Protein AF-0000000075269429 (afdb_homodimer)

Radius of gyration: 16.99 Å; Cα contacts (8 Å, |Δi|>4): 262; chains: 2; bounding box: 38×45×41 Å

pLDDT: mean 89.42, std 12.64, range [42.47, 98.62]

Secondary structure (DSSP, 8-state):
---SS--HHHHHHHHHHHHHHHHHTS-SS--HHHHHHHHHHHHHHHHH-SSSHHHHHHHHHHS----S-HHHHHHHHHHHHHHHHHHTTPPPP-GGGHHIIIII--SS----/---SS--HHHHHHHHHHHHHHHHHTS-SS--HHHHHHHHHHHHHHHHH-SSSHHHHHHHHHHS----S-HHHHHHHHHHHHHHHHHHTTPPPP-GGGHHIIIII--SS----

Solvent-accessible surface area (backbone atoms only — not comparable to full-atom values): 12072 Å² total; per-residue (Å²): 129,79,59,46,24,66,43,72,68,56,44,50,53,18,47,49,52,40,52,48,41,31,26,55,67,37,50,69,76,48,51,72,68,54,34,51,37,51,52,44,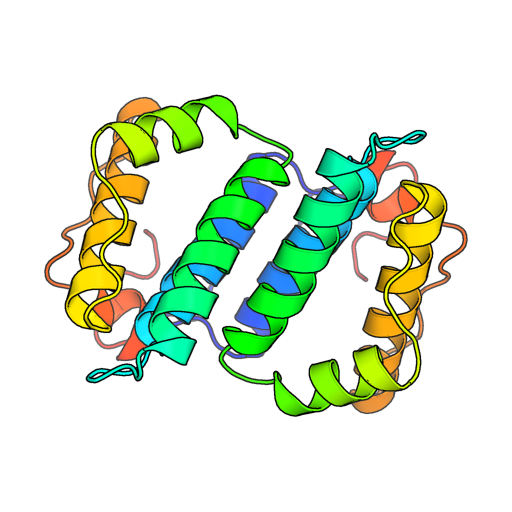21,53,55,22,42,41,74,50,40,83,72,63,28,66,59,52,51,53,48,39,68,78,50,63,84,42,62,75,19,16,67,49,27,36,39,46,51,42,52,55,53,30,55,53,24,51,75,71,72,41,78,70,70,71,53,89,46,48,53,29,39,39,62,69,30,72,48,86,65,52,87,115,128,79,59,44,26,66,45,72,67,56,43,47,52,17,48,49,51,42,50,47,39,31,26,53,66,36,50,70,74,49,50,72,68,54,34,50,35,51,51,44,22,54,54,23,44,40,73,50,42,85,81,56,27,68,62,50,50,53,49,40,70,78,50,65,85,40,62,74,19,18,66,50,26,36,38,46,50,41,52,55,52,30,55,54,25,52,75,71,72,41,79,72,71,69,52,88,48,49,53,29,37,40,59,70,32,72,47,85,64,54,88,114

Organism: NCBI:txid747725

Structure (mmCIF, N/CA/C/O backbone):
data_AF-0000000075269429-model_v1
#
loop_
_entity.id
_entity.type
_entity.pdbx_description
1 polymer 'Sulfhydryl oxidase'
#
loop_
_atom_site.group_PDB
_atom_site.id
_atom_site.type_symbol
_atom_site.label_atom_id
_atom_site.label_alt_id
_atom_site.label_comp_id
_atom_site.label_asym_id
_atom_site.label_entity_id
_atom_site.label_seq_id
_atom_site.pdbx_PDB_ins_code
_atom_site.Cartn_x
_atom_site.Cartn_y
_atom_site.Cartn_z
_atom_site.occupancy
_atom_site.B_iso_or_equiv
_atom_site.auth_seq_id
_atom_site.auth_comp_id
_atom_site.auth_asym_id
_atom_site.auth_atom_id
_atom_site.pdbx_PDB_model_num
ATOM 1 N N . MET A 1 1 ? 7.273 -12.367 15.695 1 42.47 1 MET A N 1
ATOM 2 C CA . MET A 1 1 ? 7.082 -13.18 14.5 1 42.47 1 MET A CA 1
ATOM 3 C C . MET A 1 1 ? 5.953 -12.625 13.641 1 42.47 1 MET A C 1
ATOM 5 O O . MET A 1 1 ? 4.898 -12.25 14.148 1 42.47 1 MET A O 1
ATOM 9 N N . GLU A 1 2 ? 6.301 -12.117 12.477 1 55.88 2 GLU A N 1
ATOM 10 C CA . GLU A 1 2 ? 5.254 -11.594 11.609 1 55.88 2 GLU A CA 1
ATOM 11 C C . GLU A 1 2 ? 4.242 -12.68 11.25 1 55.88 2 GLU A C 1
ATOM 13 O O . GLU A 1 2 ? 4.617 -13.828 11 1 55.88 2 GLU A O 1
ATOM 18 N N . ASN A 1 3 ? 2.998 -12.477 11.633 1 64.31 3 ASN A N 1
ATOM 19 C CA . ASN A 1 3 ? 1.927 -13.414 11.32 1 64.31 3 ASN A CA 1
ATOM 20 C C . ASN A 1 3 ? 1.921 -13.789 9.844 1 64.31 3 ASN A C 1
ATOM 22 O O . ASN A 1 3 ? 2.221 -12.953 8.984 1 64.31 3 ASN A O 1
ATOM 26 N N . CYS A 1 4 ? 1.971 -15.039 9.547 1 75.19 4 CYS A N 1
ATOM 27 C CA . CYS A 1 4 ? 1.819 -15.578 8.203 1 75.19 4 CYS A CA 1
ATOM 28 C C . CYS A 1 4 ? 0.625 -16.516 8.125 1 75.19 4 CYS A C 1
ATOM 30 O O . CYS A 1 4 ? 0.622 -17.578 8.75 1 75.19 4 CYS A O 1
ATOM 32 N N . PRO A 1 5 ? -0.36 -16.047 7.395 1 85.5 5 PRO A N 1
ATOM 33 C CA . PRO A 1 5 ? -0.479 -14.812 6.629 1 85.5 5 PRO A CA 1
ATOM 34 C C . PRO A 1 5 ? -0.632 -13.578 7.52 1 85.5 5 PRO A C 1
ATOM 36 O O . PRO A 1 5 ? -0.84 -13.711 8.727 1 85.5 5 PRO A O 1
ATOM 39 N N . ALA A 1 6 ? -0.466 -12.422 6.82 1 85.81 6 ALA A N 1
ATOM 40 C CA . ALA A 1 6 ? -0.642 -11.164 7.551 1 85.81 6 ALA A CA 1
ATOM 41 C C . ALA A 1 6 ? -2.037 -11.078 8.156 1 85.81 6 ALA A C 1
ATOM 43 O O . ALA A 1 6 ? -3.033 -11.367 7.492 1 85.81 6 ALA A O 1
ATOM 44 N N . ASP A 1 7 ? -2.115 -10.742 9.414 1 88 7 ASP A N 1
ATOM 45 C CA . ASP A 1 7 ? -3.41 -10.477 10.031 1 88 7 ASP A CA 1
ATOM 46 C C . ASP A 1 7 ? -3.812 -9.016 9.867 1 88 7 ASP A C 1
ATOM 48 O O . ASP A 1 7 ? -3.086 -8.234 9.258 1 88 7 ASP A O 1
ATOM 52 N N . SER A 1 8 ? -4.922 -8.68 10.359 1 87.81 8 SER A N 1
ATOM 53 C CA . SER A 1 8 ? -5.488 -7.352 10.164 1 87.81 8 SER A CA 1
ATOM 54 C C . SER A 1 8 ? -4.574 -6.273 10.742 1 87.81 8 SER A C 1
ATOM 56 O O . SER A 1 8 ? -4.465 -5.184 10.18 1 87.81 8 SER A O 1
ATOM 58 N N . VAL A 1 9 ? -3.914 -6.562 11.805 1 88.5 9 VAL A N 1
ATOM 59 C CA . VAL A 1 9 ? -3.027 -5.594 12.445 1 88.5 9 VAL A CA 1
ATOM 60 C C . VAL A 1 9 ? -1.799 -5.363 11.57 1 88.5 9 VAL A C 1
ATOM 62 O O . VAL A 1 9 ? -1.421 -4.219 11.305 1 88.5 9 VAL A O 1
ATOM 65 N N . THR A 1 10 ? -1.206 -6.441 11.086 1 90.38 10 THR A N 1
ATOM 66 C CA . THR A 1 10 ? -0.044 -6.355 10.211 1 90.38 10 THR A CA 1
ATOM 67 C C . THR A 1 10 ? -0.401 -5.652 8.898 1 90.38 10 THR A C 1
ATOM 69 O O . THR A 1 10 ? 0.352 -4.801 8.422 1 90.38 10 THR A O 1
ATOM 72 N N . LEU A 1 11 ? -1.539 -6.043 8.398 1 92.12 11 LEU A N 1
ATOM 73 C CA . LEU A 1 11 ? -1.996 -5.406 7.164 1 92.12 11 LEU A CA 1
ATOM 74 C C . LEU A 1 11 ? -2.23 -3.914 7.375 1 92.12 11 LEU A C 1
ATOM 76 O O . LEU A 1 11 ? -1.844 -3.098 6.539 1 92.12 11 LEU A O 1
ATOM 80 N N . GLY A 1 12 ? -2.867 -3.586 8.43 1 91.94 12 GLY A N 1
ATOM 81 C CA . GLY A 1 12 ? -3.1 -2.186 8.75 1 91.94 12 GLY A CA 1
ATOM 82 C C . GLY A 1 12 ? -1.82 -1.377 8.852 1 91.94 12 GLY A C 1
ATOM 83 O O . GLY A 1 12 ? -1.722 -0.287 8.281 1 91.94 12 GLY A O 1
ATOM 84 N N . LYS A 1 13 ? -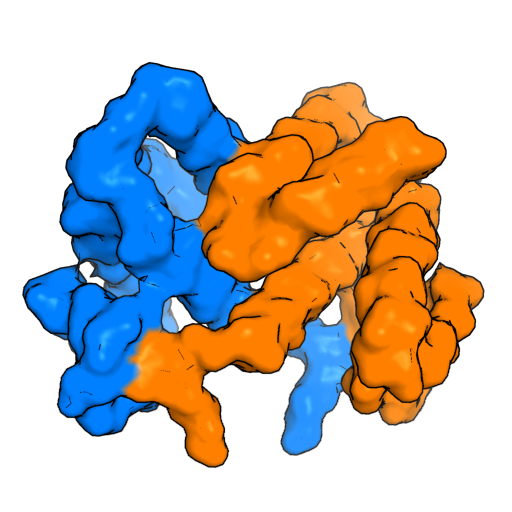0.88 -1.896 9.531 1 92.5 13 LYS A N 1
ATOM 85 C CA . LYS A 1 13 ? 0.406 -1.222 9.672 1 92.5 13 LYS A CA 1
ATOM 86 C C . LYS A 1 13 ? 1.08 -1.024 8.32 1 92.5 13 LYS A C 1
ATOM 88 O O . LYS A 1 13 ? 1.645 0.039 8.047 1 92.5 13 LYS A O 1
ATOM 93 N N . ALA A 1 14 ? 1.044 -2.053 7.559 1 93.31 14 ALA A N 1
ATOM 94 C CA . ALA A 1 14 ? 1.615 -1.961 6.219 1 93.31 14 ALA A CA 1
ATOM 95 C C . ALA A 1 14 ? 0.916 -0.883 5.398 1 93.31 14 ALA A C 1
ATOM 97 O O . ALA A 1 14 ? 1.572 -0.073 4.738 1 93.31 14 ALA A O 1
ATOM 98 N N . ALA A 1 15 ? -0.404 -0.85 5.441 1 94.38 15 ALA A N 1
ATOM 99 C CA . ALA A 1 15 ? -1.198 0.112 4.684 1 94.38 15 ALA A CA 1
ATOM 100 C C . ALA A 1 15 ? -0.886 1.543 5.113 1 94.38 15 ALA A C 1
ATOM 102 O O . ALA A 1 15 ? -0.629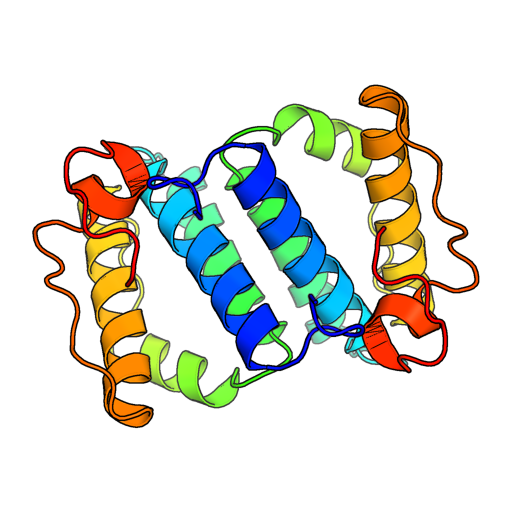 2.408 4.277 1 94.38 15 ALA A O 1
ATOM 103 N N . TRP A 1 16 ? -0.81 1.786 6.359 1 94.94 16 TRP A N 1
ATOM 104 C CA . TRP A 1 16 ? -0.571 3.139 6.855 1 94.94 16 TRP A CA 1
ATOM 105 C C . TRP A 1 16 ? 0.858 3.582 6.562 1 94.94 16 TRP A C 1
ATOM 107 O O . TRP A 1 16 ? 1.097 4.742 6.223 1 94.94 16 TRP A O 1
ATOM 117 N N . THR A 1 17 ? 1.789 2.656 6.73 1 93.88 17 THR A N 1
ATOM 118 C CA . THR A 1 17 ? 3.168 2.973 6.379 1 93.88 17 THR A CA 1
ATOM 119 C C . THR A 1 17 ? 3.27 3.404 4.918 1 93.88 17 THR A C 1
ATOM 121 O O . THR A 1 17 ? 3.895 4.422 4.605 1 93.88 17 THR A O 1
ATOM 124 N N . LEU A 1 18 ? 2.67 2.66 4.102 1 94.5 18 LEU A N 1
ATOM 125 C CA . LEU A 1 18 ? 2.705 2.977 2.676 1 94.5 18 LEU A CA 1
ATOM 126 C C . LEU A 1 18 ? 2.025 4.312 2.398 1 94.5 18 LEU A C 1
ATOM 128 O O . LEU A 1 18 ? 2.588 5.172 1.714 1 94.5 18 LEU A O 1
ATOM 132 N N . LEU A 1 19 ? 0.844 4.484 2.906 1 96.12 19 LEU A N 1
ATOM 133 C CA . LEU A 1 19 ? 0.049 5.672 2.611 1 96.12 19 LEU A CA 1
ATOM 134 C C . LEU A 1 19 ? 0.738 6.93 3.131 1 96.12 19 LEU A C 1
ATOM 136 O O . LEU A 1 19 ? 0.869 7.918 2.404 1 96.12 19 LEU A O 1
ATOM 140 N N . HIS A 1 20 ? 1.22 6.902 4.344 1 96.31 20 HIS A N 1
ATOM 141 C CA . HIS A 1 20 ? 1.852 8.078 4.922 1 96.31 20 HIS A CA 1
ATOM 142 C C . HIS A 1 20 ? 3.16 8.414 4.211 1 96.31 20 HIS A C 1
ATOM 144 O O . HIS A 1 20 ? 3.473 9.578 3.986 1 96.31 20 HIS A O 1
ATOM 150 N N . THR A 1 21 ? 3.955 7.406 3.916 1 94.94 21 THR A N 1
ATOM 151 C CA . THR A 1 21 ? 5.203 7.656 3.207 1 94.94 21 THR A CA 1
ATOM 152 C C . THR A 1 21 ? 4.934 8.25 1.826 1 94.94 21 THR A C 1
ATOM 154 O O . THR A 1 21 ? 5.57 9.227 1.431 1 94.94 21 THR A O 1
ATOM 157 N N . THR A 1 22 ? 3.973 7.672 1.112 1 96 22 THR A N 1
ATOM 158 C CA . THR A 1 22 ? 3.594 8.172 -0.202 1 96 22 THR A CA 1
ATOM 159 C C . THR A 1 22 ? 3.162 9.641 -0.116 1 96 22 THR A C 1
ATOM 161 O O . THR A 1 22 ? 3.592 10.461 -0.923 1 96 22 THR A O 1
ATOM 164 N N . ALA A 1 23 ? 2.352 9.906 0.861 1 97.25 23 ALA A N 1
ATOM 165 C CA . ALA A 1 23 ? 1.884 11.273 1.039 1 97.25 23 ALA A CA 1
ATOM 166 C C . ALA A 1 23 ? 3.045 12.211 1.352 1 97.25 23 ALA A C 1
ATOM 168 O O . ALA A 1 23 ? 3.096 13.336 0.846 1 97.25 23 ALA A O 1
ATOM 169 N N . ALA A 1 24 ? 3.967 11.75 2.133 1 95.5 24 ALA A N 1
ATOM 170 C CA . ALA A 1 24 ? 5.098 12.57 2.553 1 95.5 24 ALA A CA 1
ATOM 171 C C . ALA A 1 24 ? 6 12.906 1.37 1 95.5 24 ALA A C 1
ATOM 173 O O . ALA A 1 24 ? 6.621 13.969 1.34 1 95.5 24 ALA A O 1
ATOM 174 N N . TYR A 1 25 ? 6.043 12.094 0.422 1 94.44 25 TYR A N 1
ATOM 175 C CA . TYR A 1 25 ? 6.945 12.297 -0.705 1 94.44 25 TYR A CA 1
ATOM 176 C C . TYR A 1 25 ? 6.203 12.859 -1.907 1 94.44 25 TYR A C 1
ATOM 178 O O . TYR A 1 25 ? 6.781 13.016 -2.984 1 94.44 25 TYR A O 1
ATOM 186 N N . TYR A 1 26 ? 4.879 13.039 -1.71 1 96.44 26 TYR A N 1
ATOM 187 C CA . TYR A 1 26 ? 4.062 13.695 -2.725 1 96.44 26 TYR A CA 1
ATOM 188 C C . TYR A 1 26 ? 4.602 15.086 -3.037 1 96.44 26 TYR A C 1
ATOM 190 O O . TYR A 1 26 ? 5.168 15.75 -2.166 1 96.44 26 TYR A O 1
ATOM 198 N N . PRO A 1 27 ? 4.449 15.516 -4.348 1 96.5 27 PRO A N 1
ATOM 199 C CA . PRO A 1 27 ? 4.996 16.828 -4.703 1 96.5 27 PRO A CA 1
ATOM 200 C C . PRO A 1 27 ? 4.352 17.969 -3.92 1 96.5 27 PRO A C 1
ATOM 202 O O . PRO A 1 27 ? 3.154 17.922 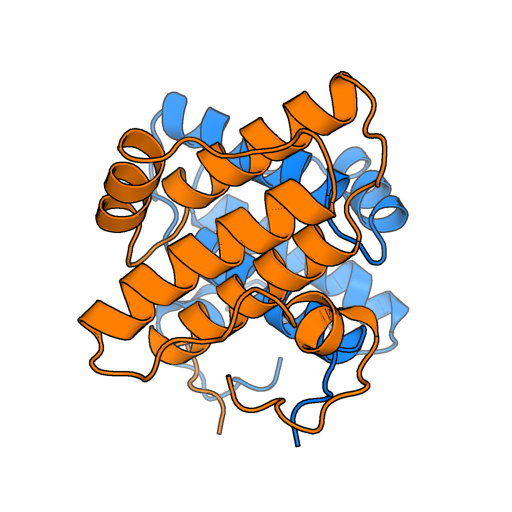-3.623 1 96.5 27 PRO A O 1
ATOM 205 N N . ASP A 1 28 ? 5.141 19.016 -3.627 1 97.12 28 ASP A N 1
ATOM 206 C CA . ASP A 1 28 ? 4.605 20.219 -2.992 1 97.12 28 ASP A CA 1
ATOM 207 C C . ASP A 1 28 ? 3.641 20.953 -3.924 1 97.12 28 ASP A C 1
ATOM 209 O O . ASP A 1 28 ? 2.682 21.578 -3.467 1 97.12 28 ASP A O 1
ATOM 213 N N . ARG A 1 29 ? 4.023 20.969 -5.203 1 98.25 29 ARG A N 1
ATOM 214 C CA . ARG A 1 29 ? 3.195 21.531 -6.262 1 98.25 29 ARG A CA 1
ATOM 215 C C . ARG A 1 29 ? 2.91 20.5 -7.352 1 98.25 29 ARG A C 1
ATOM 217 O O . ARG A 1 29 ? 3.529 20.531 -8.414 1 98.25 29 ARG A O 1
ATOM 224 N N . PRO A 1 30 ? 1.912 19.656 -7.035 1 98.31 30 PRO A N 1
ATOM 225 C CA . PRO A 1 30 ? 1.639 18.594 -7.996 1 98.31 30 PRO A CA 1
ATOM 226 C C . PRO A 1 30 ? 1.043 19.109 -9.305 1 98.31 30 PRO A C 1
ATOM 228 O O . PRO A 1 30 ? 0.244 20.047 -9.289 1 98.31 30 PRO A O 1
ATOM 231 N N . ALA A 1 31 ? 1.471 18.516 -10.383 1 98.19 31 ALA A N 1
ATOM 232 C CA . ALA A 1 31 ? 0.809 18.75 -11.664 1 98.19 31 ALA A CA 1
ATOM 233 C C . ALA A 1 31 ? -0.587 18.141 -11.68 1 98.19 31 ALA A C 1
ATOM 235 O O . ALA A 1 31 ? -0.892 17.25 -10.875 1 98.19 31 ALA A O 1
ATOM 236 N N . PRO A 1 32 ? -1.452 18.594 -12.555 1 98.31 32 PRO A N 1
ATOM 237 C CA . PRO A 1 32 ? -2.805 18.031 -12.625 1 98.31 32 PRO A CA 1
ATOM 238 C C . PRO A 1 32 ? -2.812 16.516 -12.797 1 98.31 32 PRO A C 1
ATOM 240 O O . PRO A 1 32 ? -3.625 15.828 -12.172 1 98.31 32 PRO A O 1
ATOM 243 N N . SER A 1 33 ? -1.909 15.969 -13.57 1 97.94 33 SER A N 1
ATOM 244 C CA . SER A 1 33 ? -1.845 14.531 -13.789 1 97.94 33 SER A CA 1
ATOM 245 C C . SER A 1 33 ? -1.468 13.797 -12.5 1 97.94 33 SER A C 1
ATOM 247 O O . SER A 1 33 ? -1.938 12.688 -12.258 1 97.94 33 SER A O 1
ATOM 249 N N . GLN A 1 34 ? -0.624 14.422 -11.742 1 97.69 34 GLN A N 1
ATOM 250 C CA . GLN A 1 34 ? -0.243 13.836 -10.461 1 97.69 34 GLN A CA 1
ATOM 251 C C . GLN A 1 34 ? -1.409 13.859 -9.477 1 97.69 34 GLN A C 1
ATOM 253 O O . GLN A 1 34 ? -1.596 12.914 -8.711 1 97.69 34 GLN A O 1
ATOM 258 N N . MET A 1 35 ? -2.148 14.891 -9.531 1 98.56 35 MET A N 1
ATOM 259 C CA . MET A 1 35 ? -3.346 14.977 -8.695 1 98.56 35 MET A CA 1
ATOM 260 C C . MET A 1 35 ? -4.355 13.898 -9.078 1 98.56 35 MET A C 1
ATOM 262 O O . MET A 1 35 ? -4.91 13.227 -8.211 1 98.56 35 MET A O 1
ATOM 266 N N . ASP A 1 36 ? -4.535 13.734 -10.359 1 98.44 36 ASP A N 1
ATOM 267 C CA . ASP A 1 36 ? -5.449 12.703 -10.844 1 98.44 36 ASP A CA 1
ATOM 268 C C . ASP A 1 36 ? -4.977 11.312 -10.438 1 98.44 36 ASP A C 1
ATOM 270 O O . ASP A 1 36 ? -5.777 10.477 -10.023 1 98.44 36 ASP A O 1
ATOM 274 N N . SER A 1 37 ? -3.707 11.109 -10.578 1 97.81 37 SER A N 1
ATOM 275 C CA . SER A 1 37 ? -3.143 9.812 -10.219 1 97.81 37 SER A CA 1
ATOM 276 C C . SER A 1 37 ? -3.32 9.523 -8.734 1 97.81 37 SER A C 1
ATOM 278 O O . SER A 1 37 ? -3.65 8.406 -8.352 1 97.81 37 SER A O 1
ATOM 280 N N . MET A 1 38 ? -3.137 10.484 -7.902 1 98.25 38 MET A N 1
ATOM 281 C CA . MET A 1 38 ? -3.283 10.305 -6.461 1 98.25 38 MET A CA 1
ATOM 282 C C . MET A 1 38 ? -4.742 10.047 -6.09 1 98.25 38 MET A C 1
ATOM 284 O O . MET A 1 38 ? -5.027 9.195 -5.246 1 98.25 38 MET A O 1
ATOM 288 N N . ARG A 1 39 ? -5.656 10.719 -6.734 1 98 39 ARG A N 1
ATOM 289 C CA . ARG A 1 39 ? -7.07 10.445 -6.504 1 98 39 ARG A CA 1
ATOM 290 C C . ARG A 1 39 ? -7.43 9.023 -6.91 1 98 39 ARG A C 1
ATOM 292 O O . ARG A 1 39 ? -8.148 8.328 -6.184 1 98 39 ARG A O 1
ATOM 299 N N . ALA A 1 40 ? -6.969 8.664 -8.062 1 97.62 40 ALA A N 1
ATOM 300 C CA . ALA A 1 40 ? -7.215 7.309 -8.531 1 97.62 40 ALA A CA 1
ATOM 301 C C . ALA A 1 40 ? -6.613 6.277 -7.582 1 97.62 40 ALA A C 1
ATOM 303 O O . ALA A 1 40 ? -7.23 5.246 -7.305 1 97.62 40 ALA A O 1
ATOM 304 N N . PHE A 1 41 ? -5.434 6.562 -7.082 1 97.5 41 PHE A N 1
ATOM 305 C CA . PHE A 1 41 ? -4.746 5.672 -6.156 1 97.5 41 PHE A CA 1
ATOM 306 C C . PHE A 1 41 ? -5.578 5.461 -4.895 1 97.5 41 PHE A C 1
ATOM 308 O O . PHE A 1 41 ? -5.879 4.32 -4.531 1 97.5 41 PHE A O 1
ATOM 315 N N . MET A 1 42 ? -6.016 6.492 -4.312 1 96.75 42 MET A N 1
ATOM 316 C CA . MET A 1 42 ? -6.746 6.387 -3.053 1 96.75 42 MET A CA 1
ATOM 317 C C . MET A 1 42 ? -8.102 5.719 -3.264 1 96.75 42 MET A C 1
ATOM 319 O O . MET A 1 42 ? -8.508 4.871 -2.469 1 96.75 42 MET A O 1
ATOM 323 N N . THR A 1 43 ? -8.781 6.09 -4.324 1 95.44 43 THR A N 1
ATOM 324 C CA . THR A 1 43 ? -10.078 5.492 -4.621 1 95.44 43 THR A CA 1
ATOM 325 C C . THR A 1 43 ? -9.945 3.992 -4.859 1 95.44 43 THR A C 1
ATOM 327 O O . THR A 1 43 ? -10.68 3.197 -4.273 1 95.44 43 THR A O 1
ATOM 330 N N . SER A 1 44 ? -9.016 3.65 -5.703 1 96.12 44 SER A N 1
ATOM 331 C CA . SER A 1 44 ? -8.844 2.234 -6.016 1 96.12 44 SER A CA 1
ATOM 332 C C . SER A 1 44 ? -8.242 1.48 -4.836 1 96.12 44 SER A C 1
ATOM 334 O O . SER A 1 44 ? -8.508 0.291 -4.648 1 96.12 44 SER A O 1
ATOM 336 N N . PHE A 1 45 ? -7.41 2.127 -4.008 1 96.19 45 PHE A N 1
ATOM 337 C CA . PHE A 1 45 ? -6.91 1.54 -2.77 1 96.19 45 PHE A CA 1
ATOM 338 C C . PHE A 1 45 ? -8.062 1.104 -1.872 1 96.19 45 PHE A C 1
ATOM 340 O O . PHE A 1 45 ? -8.102 -0.042 -1.42 1 96.19 45 PHE A O 1
ATOM 347 N N . ILE A 1 46 ? -8.969 1.936 -1.706 1 93.94 46 ILE A N 1
ATOM 348 C CA . ILE A 1 46 ? -10.117 1.657 -0.84 1 93.94 46 ILE A CA 1
ATOM 349 C C . ILE A 1 46 ? -10.945 0.526 -1.436 1 93.94 46 ILE A C 1
ATOM 351 O O . ILE A 1 46 ? -11.375 -0.385 -0.719 1 93.94 46 ILE A O 1
ATOM 355 N N . ASP A 1 47 ? -11.109 0.522 -2.678 1 93.75 47 ASP A N 1
ATOM 356 C CA . ASP A 1 47 ? -11.922 -0.489 -3.357 1 93.75 47 ASP A CA 1
ATOM 357 C C . ASP A 1 47 ? -11.297 -1.877 -3.205 1 93.75 47 ASP A C 1
ATOM 359 O O . ASP A 1 47 ? -12.008 -2.883 -3.221 1 93.75 47 ASP A O 1
ATOM 363 N N . ASN A 1 48 ? -9.992 -1.923 -3.084 1 94.69 48 ASN A N 1
ATOM 364 C CA . ASN A 1 48 ? -9.305 -3.207 -3.168 1 94.69 48 ASN A CA 1
ATOM 365 C C . ASN A 1 48 ? -8.711 -3.615 -1.824 1 94.69 48 ASN A C 1
ATOM 367 O O . ASN A 1 48 ? -8.125 -4.695 -1.7 1 94.69 48 ASN A O 1
ATOM 371 N N . TYR A 1 49 ? -8.906 -2.82 -0.819 1 90.69 49 TYR A N 1
ATOM 372 C CA . TYR A 1 49 ? -8.383 -3.125 0.505 1 90.69 49 TYR A CA 1
ATOM 373 C C . TYR A 1 49 ? -9.203 -4.211 1.186 1 90.69 49 TYR A C 1
ATOM 375 O O . TYR A 1 49 ? -10.43 -4.109 1.264 1 90.69 49 TYR A O 1
ATOM 383 N N . PRO A 1 50 ? -8.602 -5.328 1.621 1 85.75 50 PRO A N 1
ATOM 384 C CA . PRO A 1 50 ? -9.367 -6.48 2.096 1 85.75 50 PRO A CA 1
ATOM 385 C C . PRO A 1 50 ? -9.977 -6.262 3.479 1 85.75 50 PRO A C 1
ATOM 387 O O . PRO A 1 50 ? -10.797 -7.059 3.93 1 85.75 50 PRO A O 1
ATOM 390 N N . CYS A 1 51 ? -9.617 -5.312 4.227 1 74 51 CYS A N 1
ATOM 391 C CA . CYS A 1 51 ? -10.141 -5.09 5.57 1 74 51 CYS A CA 1
ATOM 392 C C . CYS A 1 51 ? -10.539 -3.631 5.766 1 74 51 CYS A C 1
ATOM 394 O O . CYS A 1 51 ? -9.758 -2.727 5.477 1 74 51 CYS A O 1
ATOM 396 N N . PHE A 1 52 ? -11.883 -3.426 5.895 1 68.31 52 PHE A N 1
ATOM 397 C CA . PHE A 1 52 ? -12.383 -2.143 6.383 1 68.31 52 PHE A CA 1
ATOM 398 C C . PHE A 1 52 ? -12.656 -1.195 5.223 1 68.31 52 PHE A C 1
ATOM 400 O O . PHE A 1 52 ? -12.602 0.026 5.383 1 68.31 52 PHE A O 1
ATOM 407 N N . SER A 1 53 ? -12.773 -1.665 4.059 1 72.19 53 SER A N 1
ATOM 408 C CA . SER A 1 53 ? -13.055 -0.825 2.898 1 72.19 53 SER A CA 1
ATOM 409 C C . SER A 1 53 ? -14.32 0.001 3.111 1 72.19 53 SER A C 1
ATOM 411 O O . SER A 1 53 ? -14.359 1.183 2.762 1 72.19 53 SER A O 1
ATOM 413 N N . LYS A 1 54 ? -15.188 -0.541 3.732 1 79.75 54 LYS A N 1
ATOM 414 C CA . LYS A 1 54 ? -16.469 0.153 3.91 1 79.75 54 LYS A CA 1
ATOM 415 C C . LYS A 1 54 ? -16.297 1.391 4.789 1 79.75 54 LYS A C 1
ATOM 417 O O . LYS A 1 54 ? -16.797 2.465 4.457 1 79.75 54 LYS A O 1
ATOM 422 N N . GLU A 1 55 ? -15.594 1.239 5.801 1 82.12 55 GLU A N 1
ATOM 423 C CA . GLU A 1 55 ? -15.391 2.359 6.715 1 82.12 55 GLU A CA 1
ATOM 424 C C . GLU A 1 55 ? -14.594 3.477 6.047 1 82.12 55 GLU A C 1
ATOM 426 O O . GLU A 1 55 ? -14.922 4.652 6.188 1 82.12 55 GLU A O 1
ATOM 431 N N . PHE A 1 56 ? -13.617 3.137 5.316 1 86.75 56 PHE A N 1
ATOM 432 C CA . PHE A 1 56 ? -12.781 4.141 4.664 1 86.75 56 PHE A CA 1
ATOM 433 C C . PHE A 1 56 ? -13.562 4.852 3.562 1 86.75 56 PHE A C 1
ATOM 435 O O . PHE A 1 56 ? -13.375 6.051 3.338 1 86.75 56 PHE A O 1
ATOM 442 N N . LYS A 1 57 ? -14.391 4.109 2.936 1 89.62 57 LYS A N 1
ATOM 443 C CA . LYS A 1 57 ? -15.242 4.734 1.933 1 89.62 57 LYS A CA 1
ATOM 444 C C . LYS A 1 57 ? -16.109 5.824 2.557 1 89.62 57 LYS A C 1
ATOM 446 O O . LYS A 1 57 ? -16.25 6.91 1.993 1 89.62 57 LYS A O 1
ATOM 451 N N . GLN A 1 58 ? -16.656 5.508 3.686 1 90.62 58 GLN A N 1
ATOM 452 C CA . GLN A 1 58 ? -17.484 6.488 4.391 1 90.62 58 GLN A CA 1
ATOM 453 C C . GLN A 1 58 ? -16.656 7.707 4.793 1 90.62 58 GLN A C 1
ATOM 455 O O . GLN A 1 58 ? -17.109 8.844 4.676 1 90.62 58 GLN A O 1
ATOM 460 N N . TYR A 1 59 ? -15.406 7.457 5.223 1 90.25 59 TYR A N 1
ATOM 461 C CA . TYR A 1 59 ? -14.523 8.555 5.602 1 90.25 59 TYR A CA 1
ATOM 462 C C . TYR A 1 59 ? -1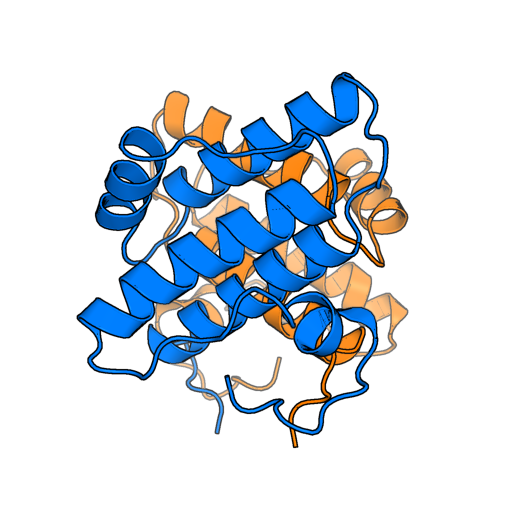4.234 9.453 4.41 1 90.25 59 TYR A C 1
ATOM 464 O O . TYR A 1 59 ? -14.227 10.68 4.539 1 90.25 59 TYR A O 1
ATOM 472 N N . MET A 1 60 ? -14.078 8.875 3.273 1 90.25 60 MET A N 1
ATOM 473 C CA . MET A 1 60 ? -13.742 9.633 2.068 1 90.25 60 MET A CA 1
ATOM 474 C C . MET A 1 60 ? -14.914 10.5 1.625 1 90.25 60 MET A C 1
ATOM 476 O O . MET A 1 60 ? -14.711 11.594 1.101 1 90.25 60 MET A O 1
ATOM 480 N N . ILE A 1 61 ? -16.062 9.977 1.805 1 90.88 61 ILE A N 1
ATOM 481 C CA . ILE A 1 61 ? -17.266 10.734 1.461 1 90.88 61 ILE A CA 1
ATOM 482 C C . ILE A 1 61 ? -17.406 11.93 2.402 1 90.88 61 ILE A C 1
ATOM 484 O O . ILE A 1 61 ? -17.703 13.039 1.963 1 90.88 61 ILE A O 1
ATOM 488 N N . GLU A 1 62 ? -17.219 11.742 3.65 1 94.31 62 GLU A N 1
ATOM 489 C CA . GLU A 1 62 ? -17.359 12.781 4.664 1 94.31 62 GLU A CA 1
ATOM 490 C C . GLU A 1 62 ? -16.312 13.875 4.484 1 94.31 62 GLU A C 1
ATOM 492 O O . GLU A 1 62 ? -16.594 15.055 4.691 1 94.31 62 GLU A O 1
ATOM 497 N N . GLU A 1 63 ? -15.133 13.422 4.164 1 96.12 63 GLU A N 1
ATOM 498 C CA . GLU A 1 63 ? -14.023 14.344 3.912 1 96.12 63 GLU A CA 1
ATOM 499 C C . GLU A 1 63 ? -13.211 13.906 2.697 1 96.12 63 GLU A C 1
ATOM 501 O O . GLU A 1 63 ? -12.281 13.109 2.824 1 96.12 63 GLU A O 1
ATOM 506 N N . PRO A 1 64 ? -13.5 14.562 1.606 1 96.69 64 PRO A N 1
ATOM 507 C CA . PRO A 1 64 ? -12.797 14.164 0.389 1 96.69 64 PRO A CA 1
ATOM 508 C C . PRO A 1 64 ? -11.289 14.406 0.473 1 96.69 64 PRO A C 1
ATOM 510 O O . PRO A 1 64 ? -10.852 15.328 1.169 1 96.69 64 PRO A O 1
ATOM 513 N N . ILE A 1 65 ? -10.547 13.625 -0.22 1 97.75 65 ILE A N 1
ATOM 514 C CA . ILE A 1 65 ? -9.094 13.68 -0.231 1 97.75 65 ILE A CA 1
ATOM 515 C C . ILE A 1 65 ? -8.625 15.055 -0.702 1 97.75 65 ILE A C 1
ATOM 517 O O . ILE A 1 65 ? -9.25 15.664 -1.573 1 97.75 65 ILE A O 1
ATOM 521 N N . ARG A 1 66 ? -7.559 15.508 -0.159 1 98.25 66 ARG A N 1
ATOM 522 C CA . ARG A 1 66 ? -6.938 16.766 -0.549 1 98.25 66 ARG A CA 1
ATOM 523 C C . ARG A 1 66 ? -5.598 16.531 -1.238 1 98.25 66 ARG A C 1
ATOM 525 O O . ARG A 1 66 ? -4.594 16.25 -0.578 1 98.25 66 ARG A O 1
ATOM 532 N N . VAL A 1 67 ? -5.531 16.75 -2.508 1 98.62 67 VAL A N 1
ATOM 533 C CA . VAL A 1 67 ? -4.344 16.359 -3.264 1 98.62 67 VAL A CA 1
ATOM 534 C C . VAL A 1 67 ? -3.633 17.609 -3.789 1 98.62 67 VAL A C 1
ATOM 536 O O . VAL A 1 67 ? -2.812 17.516 -4.707 1 98.62 67 VAL A O 1
ATOM 539 N N . GLY A 1 68 ? -3.949 18.672 -3.219 1 98.5 68 GLY A N 1
ATOM 540 C CA . GLY A 1 68 ? -3.434 19.922 -3.756 1 98.5 68 GLY A CA 1
ATOM 541 C C . GLY A 1 68 ? -1.979 20.172 -3.4 1 98.5 68 GLY A C 1
ATOM 542 O O . GLY A 1 68 ? -1.323 21.016 -4 1 98.5 68 GLY A O 1
ATOM 543 N N . SER A 1 69 ? -1.473 19.516 -2.434 1 98.19 69 SER A N 1
ATOM 544 C CA . SER A 1 69 ? -0.074 19.594 -2.023 1 98.19 69 SER A CA 1
ATOM 545 C C . SER A 1 69 ? 0.288 18.438 -1.098 1 98.19 69 SER A C 1
ATOM 547 O O . SER A 1 69 ? -0.594 17.781 -0.525 1 98.19 69 SER A O 1
ATOM 549 N N . ARG A 1 70 ? 1.605 18.266 -0.938 1 97.19 70 ARG A N 1
ATOM 550 C CA . ARG A 1 70 ? 2.074 17.234 -0.018 1 97.19 70 ARG A CA 1
ATOM 551 C C . ARG A 1 70 ? 1.595 17.516 1.403 1 97.19 70 ARG A C 1
ATOM 553 O O . ARG A 1 70 ? 1.225 16.578 2.131 1 97.19 70 ARG A O 1
ATOM 560 N N . LYS A 1 71 ? 1.617 18.75 1.831 1 97.56 71 LYS A N 1
ATOM 561 C CA . LYS A 1 71 ? 1.172 19.125 3.172 1 97.56 71 LYS A CA 1
ATOM 562 C C . LYS A 1 71 ? -0.313 18.828 3.357 1 97.56 71 LYS A C 1
ATOM 564 O O . LYS A 1 71 ? -0.706 18.188 4.332 1 97.56 71 LYS A O 1
ATOM 569 N N . LYS A 1 72 ? -1.138 19.234 2.412 1 98.19 72 LYS A N 1
ATOM 570 C CA . LYS A 1 72 ? -2.58 19.031 2.486 1 98.19 72 LYS A CA 1
ATOM 571 C C . LYS A 1 72 ? -2.914 17.531 2.494 1 98.19 72 LYS A C 1
ATOM 573 O O . LYS A 1 72 ? -3.744 17.094 3.285 1 98.19 72 LYS A O 1
ATOM 578 N N . LEU A 1 73 ? -2.281 16.828 1.641 1 98.5 73 LEU A N 1
ATOM 579 C CA . LEU A 1 73 ? -2.506 15.391 1.538 1 98.5 73 LEU A CA 1
ATOM 580 C C . LEU A 1 73 ? -2.105 14.688 2.828 1 98.5 73 LEU A C 1
ATOM 582 O O . LEU A 1 73 ? -2.855 13.859 3.348 1 98.5 73 LEU A O 1
ATOM 586 N N . SER A 1 74 ? -0.946 15.016 3.344 1 97.94 74 SER A N 1
ATOM 587 C CA . SER A 1 74 ? -0.42 14.359 4.535 1 97.94 74 SER A CA 1
ATOM 588 C C . SER A 1 74 ? -1.291 14.648 5.754 1 97.94 74 SER A C 1
ATOM 590 O O . SER A 1 74 ? -1.544 13.75 6.566 1 97.94 74 SER A O 1
ATOM 592 N N . GLU A 1 75 ? -1.693 15.836 5.879 1 97.94 75 GLU A N 1
ATOM 593 C CA . GLU A 1 75 ? -2.562 16.188 7 1 97.94 75 GLU A CA 1
ATOM 594 C C . GLU A 1 75 ? -3.92 15.5 6.883 1 97.94 75 GLU A C 1
ATOM 596 O O . GLU A 1 75 ? -4.488 15.062 7.883 1 97.94 75 GLU A O 1
ATOM 601 N N . TRP A 1 76 ? -4.453 15.5 5.699 1 98 76 TRP A N 1
ATOM 602 C CA . TRP A 1 76 ? -5.703 14.781 5.465 1 98 76 TRP A CA 1
ATOM 603 C C . TRP A 1 76 ? -5.574 13.32 5.879 1 98 76 TRP A C 1
ATOM 605 O O . TRP A 1 76 ? -6.41 12.805 6.621 1 98 76 TRP A O 1
ATOM 615 N N . LEU A 1 77 ? -4.559 12.703 5.387 1 97.38 77 LEU A N 1
ATOM 616 C CA . LEU A 1 77 ? -4.34 11.297 5.703 1 97.38 77 LEU A CA 1
ATOM 617 C C . LEU A 1 77 ? -4.207 11.086 7.207 1 97.38 77 LEU A C 1
ATOM 619 O O . LEU A 1 77 ? -4.707 10.102 7.75 1 97.38 77 LEU A O 1
ATOM 623 N N . CYS A 1 78 ? -3.488 11.977 7.852 1 97.12 78 CYS A N 1
ATOM 624 C CA . CYS A 1 78 ? -3.33 11.914 9.297 1 97.12 78 CYS A CA 1
ATOM 625 C C . CYS A 1 78 ? -4.684 11.977 10 1 97.12 78 CYS A C 1
ATOM 627 O O . CYS A 1 78 ? -4.945 11.203 10.922 1 97.12 78 CYS A O 1
ATOM 629 N N . ARG A 1 79 ? -5.523 12.828 9.531 1 97.12 79 ARG A N 1
ATOM 630 C CA . ARG A 1 79 ? -6.848 12.945 10.141 1 97.12 79 ARG A CA 1
ATOM 631 C C . ARG A 1 79 ? -7.668 11.68 9.906 1 97.12 79 ARG A C 1
ATOM 633 O O . ARG A 1 79 ? -8.383 11.227 10.797 1 97.12 79 ARG A O 1
ATOM 640 N N . GLN A 1 80 ? -7.594 11.141 8.742 1 95.62 80 GLN A N 1
ATOM 641 C CA . GLN A 1 80 ? -8.289 9.883 8.484 1 95.62 80 GLN A CA 1
ATOM 642 C C . GLN A 1 80 ? -7.766 8.773 9.391 1 95.62 80 GLN A C 1
ATOM 644 O O . GLN A 1 80 ? -8.547 7.977 9.922 1 95.62 80 GLN A O 1
ATOM 649 N N . HIS A 1 81 ? -6.422 8.656 9.492 1 95.19 81 HIS A N 1
ATOM 650 C CA . HIS A 1 81 ? -5.82 7.664 10.375 1 95.19 81 HIS A CA 1
ATOM 651 C C . HIS A 1 81 ? -6.289 7.848 11.812 1 95.19 81 HIS A C 1
ATOM 653 O O . HIS A 1 81 ? -6.512 6.867 12.531 1 95.19 81 HIS A O 1
ATOM 659 N N . ASN A 1 82 ? -6.477 9.109 12.258 1 95.62 82 ASN A N 1
ATOM 660 C CA . ASN A 1 82 ? -6.941 9.398 13.609 1 95.62 82 ASN A CA 1
ATOM 661 C C . ASN A 1 82 ? -8.383 8.93 13.812 1 95.62 82 ASN A C 1
ATOM 663 O O . ASN A 1 82 ? -8.758 8.539 14.922 1 95.62 82 ASN A O 1
ATOM 667 N N . LYS A 1 83 ? -9.195 8.992 12.805 1 94.69 83 LYS A N 1
ATOM 668 C CA . LYS A 1 83 ? -10.539 8.438 12.922 1 94.69 83 LYS A CA 1
ATOM 669 C C . LYS A 1 83 ? -10.492 6.945 13.234 1 94.69 83 LYS A C 1
ATOM 671 O O . LYS A 1 83 ? -11.266 6.453 14.055 1 94.69 83 LYS A O 1
ATOM 676 N N . VAL A 1 84 ? -9.594 6.25 12.594 1 92.38 84 VAL A N 1
ATOM 677 C CA . VAL A 1 84 ? -9.414 4.828 12.859 1 92.38 84 VAL A CA 1
ATOM 678 C C . VAL A 1 84 ? -8.883 4.625 14.273 1 92.38 84 VAL A C 1
ATOM 680 O O . VAL A 1 84 ? -9.336 3.725 14.992 1 92.38 84 VAL A O 1
ATOM 683 N N . ASN A 1 85 ? -7.855 5.477 14.664 1 93.75 85 ASN A N 1
ATOM 684 C CA . ASN A 1 85 ? -7.328 5.41 16.031 1 93.75 85 ASN A CA 1
ATOM 685 C C . ASN A 1 85 ? -8.438 5.551 17.062 1 93.75 85 ASN A C 1
ATOM 687 O O . ASN A 1 85 ? -8.469 4.805 18.047 1 93.75 85 ASN A O 1
ATOM 691 N N . GLU A 1 86 ? -9.227 6.496 16.875 1 94.25 86 GLU A N 1
ATOM 692 C CA . GLU A 1 86 ? -10.336 6.742 17.797 1 94.25 86 GLU A CA 1
ATOM 693 C C . GLU A 1 86 ? -11.219 5.508 17.938 1 94.25 86 GLU A C 1
ATOM 695 O O . GLU A 1 86 ? -11.57 5.109 19.047 1 94.25 86 GLU A O 1
ATOM 700 N N . LYS A 1 87 ? -11.539 4.918 16.859 1 91.06 87 LYS A N 1
ATOM 701 C CA . LYS A 1 87 ? -12.367 3.717 16.859 1 91.06 87 LYS A CA 1
ATOM 702 C C . LYS A 1 87 ? -11.695 2.586 17.641 1 91.06 87 LYS A C 1
ATOM 704 O O . LYS A 1 87 ? -12.367 1.785 18.297 1 91.06 87 LYS A O 1
ATOM 709 N N . LEU A 1 88 ? -10.422 2.514 17.625 1 92.31 88 LEU A N 1
ATOM 710 C CA . LEU A 1 88 ? -9.664 1.431 18.234 1 92.31 88 LEU A CA 1
ATOM 711 C C . LEU A 1 88 ? -9.25 1.796 19.656 1 92.31 88 LEU A C 1
ATOM 713 O O . LEU A 1 88 ? -8.555 1.027 20.328 1 92.31 88 LEU A O 1
ATOM 717 N N . GLY A 1 89 ? -9.656 3.027 20.078 1 94.62 89 GLY A N 1
ATOM 718 C CA . GLY A 1 89 ? -9.312 3.463 21.438 1 94.62 89 GLY A CA 1
ATOM 719 C C . GLY A 1 89 ? -7.855 3.857 21.578 1 94.62 89 GLY A C 1
ATOM 720 O O . GLY A 1 89 ? -7.289 3.768 22.672 1 94.62 89 GLY A O 1
ATOM 721 N N . LYS A 1 90 ? -7.227 4.168 20.5 1 94.31 90 LYS A N 1
ATOM 722 C CA . LYS A 1 90 ? -5.84 4.621 20.484 1 94.31 90 LYS A CA 1
ATOM 723 C C . LYS A 1 90 ? -5.754 6.141 20.547 1 94.31 90 LYS A C 1
ATOM 725 O O . LYS A 1 90 ? -6.691 6.836 20.141 1 94.31 90 LYS A O 1
ATOM 730 N N . PRO A 1 91 ? -4.66 6.641 21.047 1 94.94 91 PRO A N 1
ATOM 731 C CA . PRO A 1 91 ? -4.516 8.094 21.094 1 94.94 91 PRO A CA 1
ATOM 732 C C . PRO A 1 91 ? -4.379 8.719 19.703 1 94.94 91 PRO A C 1
ATOM 734 O O . PRO A 1 91 ? -3.799 8.109 18.797 1 94.94 91 PRO A O 1
ATOM 737 N N . ALA A 1 92 ? -4.918 9.898 19.625 1 95.38 92 ALA A N 1
ATOM 738 C CA . ALA A 1 92 ? -4.762 10.648 18.375 1 95.38 92 ALA A CA 1
ATOM 739 C C . ALA A 1 92 ? -3.307 11.062 18.172 1 95.38 92 ALA A C 1
ATOM 741 O O . ALA A 1 92 ? -2.586 11.328 19.141 1 95.38 92 ALA A O 1
ATOM 742 N N . PHE A 1 93 ? -2.928 11.109 16.969 1 94.94 93 PHE A N 1
ATOM 743 C CA . PHE A 1 93 ? -1.635 11.648 16.562 1 94.94 93 PHE A CA 1
ATOM 744 C C . PHE A 1 93 ? -1.75 13.133 16.234 1 94.94 93 PHE A C 1
ATOM 746 O O . PHE A 1 93 ? -2.719 13.555 15.594 1 94.94 93 PHE A O 1
ATOM 753 N N . ASP A 1 94 ? -0.771 13.938 16.641 1 94.56 94 ASP A N 1
ATOM 754 C CA . ASP A 1 94 ? -0.751 15.352 16.281 1 94.56 94 ASP A CA 1
ATOM 755 C C . ASP A 1 94 ? -0.355 15.547 14.82 1 94.56 94 ASP A C 1
ATOM 757 O O . ASP A 1 94 ? 0.823 15.453 14.469 1 94.56 94 ASP A O 1
ATOM 761 N N . CYS A 1 95 ? -1.294 15.922 13.969 1 95.94 95 CYS A N 1
ATOM 762 C CA . CYS A 1 95 ? -1.073 15.992 12.531 1 95.94 95 CYS A CA 1
ATOM 763 C C . CYS A 1 95 ? -0.142 17.156 12.18 1 95.94 95 CYS A C 1
ATOM 765 O O . CYS A 1 95 ? 0.384 17.219 11.07 1 95.94 95 CYS A O 1
ATOM 767 N N . LYS A 1 96 ? 0.207 17.984 13.109 1 92.81 96 LYS A N 1
ATOM 768 C CA . LYS A 1 96 ? 1.133 19.094 12.875 1 92.81 96 LYS A CA 1
ATOM 769 C C . LYS A 1 96 ? 2.561 18.578 12.695 1 92.81 96 LYS A C 1
ATOM 771 O O . LYS A 1 96 ? 3.406 19.281 12.133 1 92.81 96 LYS A O 1
ATOM 776 N N . ILE A 1 97 ? 2.828 17.406 13.188 1 90.19 97 ILE A N 1
ATOM 777 C CA . ILE A 1 97 ? 4.195 16.891 13.125 1 90.19 97 ILE A CA 1
ATOM 778 C C . ILE A 1 97 ? 4.25 15.672 12.211 1 90.19 97 ILE A C 1
ATOM 780 O O . ILE A 1 97 ? 5.137 14.828 12.352 1 90.19 97 ILE A O 1
ATOM 784 N N . VAL A 1 98 ? 3.33 15.57 11.336 1 92.69 98 VAL A N 1
ATOM 785 C CA . VAL A 1 98 ? 3.209 14.391 10.484 1 92.69 98 VAL A CA 1
ATOM 786 C C . VAL A 1 98 ? 4.461 14.242 9.625 1 92.69 98 VAL A C 1
ATOM 788 O O . VAL A 1 98 ? 4.918 13.125 9.375 1 92.69 98 VAL A O 1
ATOM 791 N N . PHE A 1 99 ? 5.105 15.344 9.227 1 89.81 99 PHE A N 1
ATOM 792 C CA . PHE A 1 99 ? 6.309 15.273 8.406 1 89.81 99 PHE A CA 1
ATOM 793 C C . PHE A 1 99 ? 7.496 14.789 9.227 1 89.81 99 PHE A C 1
ATOM 795 O O . PHE A 1 99 ? 8.391 14.117 8.703 1 89.81 99 PHE A O 1
ATOM 802 N N . ASP A 1 100 ? 7.473 15.117 10.43 1 85.5 100 ASP A N 1
ATOM 803 C CA . ASP A 1 100 ? 8.539 14.641 11.305 1 85.5 100 ASP A CA 1
ATOM 804 C C . ASP A 1 100 ? 8.531 13.117 11.398 1 85.5 100 ASP A C 1
ATOM 806 O O . ASP A 1 100 ? 9.586 12.477 11.422 1 85.5 100 ASP A O 1
ATOM 810 N N . ARG A 1 101 ? 7.422 12.547 11.453 1 85.94 101 ARG A N 1
ATOM 811 C CA . ARG A 1 101 ? 7.293 11.102 11.602 1 85.94 101 ARG A CA 1
ATOM 812 C C . ARG A 1 101 ? 7.598 10.383 10.297 1 85.94 101 ARG A C 1
ATOM 814 O O . ARG A 1 101 ? 8.258 9.344 10.289 1 85.94 101 ARG A O 1
ATOM 821 N N . TRP A 1 102 ? 7.23 11 9.234 1 89.31 102 TRP A N 1
ATOM 822 C CA . TRP A 1 102 ? 7.176 10.188 8.023 1 89.31 102 TRP A CA 1
ATOM 823 C C . TRP A 1 102 ? 8.18 10.68 6.984 1 89.31 102 TRP A C 1
ATOM 825 O O . TRP A 1 102 ? 8.391 10.039 5.957 1 89.31 102 TRP A O 1
ATOM 835 N N . LEU A 1 103 ? 8.844 11.789 7.246 1 84 103 LEU A N 1
ATOM 836 C CA . LEU A 1 103 ? 9.758 12.336 6.246 1 84 103 LEU A CA 1
ATOM 837 C C . LEU A 1 103 ? 11.062 12.781 6.895 1 84 103 LEU A C 1
ATOM 839 O O . LEU A 1 103 ? 12.133 12.266 6.559 1 84 103 LEU A O 1
ATOM 843 N N . GLN A 1 104 ? 11.07 13.609 7.875 1 79.75 104 GLN A N 1
ATOM 844 C CA . GLN A 1 104 ? 12.242 14.305 8.391 1 79.75 104 GLN A CA 1
ATOM 845 C C . GLN A 1 104 ? 12.891 13.523 9.523 1 79.75 104 GLN A C 1
ATOM 847 O O . GLN A 1 104 ? 14.109 13.57 9.703 1 79.75 104 GLN A O 1
ATOM 852 N N . GLY A 1 105 ? 12.172 12.547 10.211 1 68.38 105 GLY A N 1
ATOM 853 C CA . GLY A 1 105 ? 12.734 11.711 11.258 1 68.38 105 GLY A CA 1
ATOM 854 C C . GLY A 1 105 ? 13.219 12.5 12.453 1 68.38 105 GLY A C 1
ATOM 855 O O . GLY A 1 105 ? 14.195 12.117 13.109 1 68.38 105 GLY A O 1
ATOM 856 N N . SER A 1 106 ? 12.852 13.617 12.516 1 56.78 106 SER A N 1
ATOM 857 C CA . SER A 1 106 ? 13.422 14.344 13.648 1 56.78 106 SER A CA 1
ATOM 858 C C . SER A 1 106 ? 12.922 13.781 14.977 1 56.78 106 SER A C 1
ATOM 860 O O . SER A 1 106 ? 13.641 13.812 15.977 1 56.78 106 SER A O 1
ATOM 862 N N . SER A 1 107 ? 11.656 13.469 15.031 1 55.88 107 SER A N 1
ATOM 863 C CA . SER A 1 107 ? 11.094 13.164 16.344 1 55.88 107 SER A CA 1
ATOM 864 C C . SER A 1 107 ? 11.125 11.664 16.625 1 55.88 107 SER A C 1
ATOM 866 O O . SER A 1 107 ? 11.078 10.859 15.695 1 55.88 107 SER A O 1
ATOM 868 N N . LYS A 1 108 ? 11.633 11.273 17.703 1 52.84 108 LYS A N 1
ATOM 869 C CA . LYS A 1 108 ? 11.695 9.945 18.312 1 52.84 108 LYS A CA 1
ATOM 870 C C . LYS A 1 108 ? 10.32 9.273 18.297 1 52.84 108 LYS A C 1
ATOM 872 O O . LYS A 1 108 ? 10.18 8.125 18.734 1 52.84 108 LYS A O 1
ATOM 877 N N . GLU A 1 109 ? 9.234 9.984 17.953 1 54.06 109 GLU A N 1
ATOM 878 C CA . GLU A 1 109 ? 7.941 9.336 18.172 1 54.06 109 GLU A CA 1
ATOM 879 C C . GLU A 1 109 ? 7.609 8.375 17.031 1 54.06 109 GLU A C 1
ATOM 881 O O . GLU A 1 109 ? 6.922 8.758 16.078 1 54.06 109 GLU A O 1
ATOM 886 N N . CYS A 1 110 ? 8.32 7.371 16.766 1 60.78 110 CYS A N 1
ATOM 887 C CA . CYS A 1 110 ? 8.109 6.352 15.75 1 60.78 110 CYS A CA 1
ATOM 888 C C . CYS A 1 110 ? 6.91 5.473 16.094 1 60.78 110 CYS A C 1
ATOM 890 O O . CYS A 1 110 ? 6.473 4.664 15.273 1 60.78 110 CYS A O 1
ATOM 892 N N . ASP A 1 111 ? 6.363 5.539 17.344 1 52.81 111 ASP A N 1
ATOM 893 C 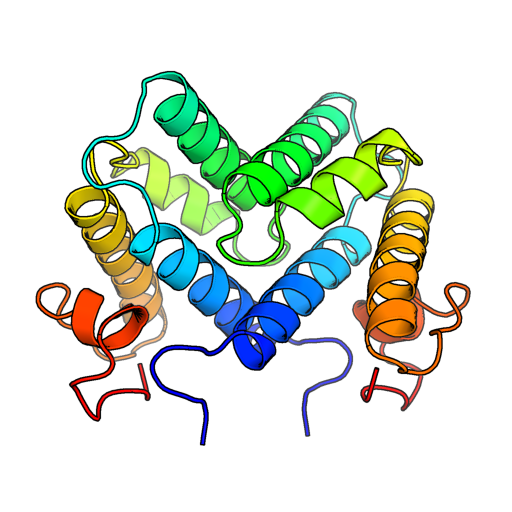CA . ASP A 1 111 ? 5.465 4.496 17.828 1 52.81 111 ASP A CA 1
ATOM 894 C C . ASP A 1 111 ? 4.043 4.719 17.312 1 52.81 111 ASP A C 1
ATOM 896 O O . ASP A 1 111 ? 3.143 3.926 17.609 1 52.81 111 ASP A O 1
ATOM 900 N N . GLN A 1 112 ? 3.877 5.859 16.5 1 48.53 112 GLN A N 1
ATOM 901 C CA . GLN A 1 112 ? 2.451 5.969 16.203 1 48.53 112 GLN A CA 1
ATOM 902 C C . GLN A 1 112 ? 2.164 5.672 14.734 1 48.53 112 GLN A C 1
ATOM 904 O O . GLN A 1 112 ? 2.977 5.988 13.859 1 48.53 112 GLN A O 1
ATOM 909 N N . MET B 1 1 ? 13.664 -2.045 16.141 1 42.47 1 MET B N 1
ATOM 910 C CA . MET B 1 1 ? 13.078 -0.707 16.156 1 42.47 1 MET B CA 1
ATOM 911 C C . MET B 1 1 ? 12.703 -0.26 14.75 1 42.47 1 MET B C 1
ATOM 913 O O . MET B 1 1 ? 13.477 -0.451 13.812 1 42.47 1 MET B O 1
ATOM 917 N N . GLU B 1 2 ? 11.43 -0.155 14.492 1 55.88 2 GLU B N 1
ATOM 918 C CA . GLU B 1 2 ? 11.031 0.293 13.156 1 55.88 2 GLU B CA 1
ATOM 919 C C . GLU B 1 2 ? 11.602 1.675 12.852 1 55.88 2 GLU B C 1
ATOM 921 O O . GLU B 1 2 ? 11.633 2.549 13.719 1 55.88 2 GLU B O 1
ATOM 926 N N . ASN B 1 3 ? 12.391 1.744 11.812 1 64.12 3 ASN B N 1
ATOM 927 C CA . ASN B 1 3 ? 12.977 3.01 11.383 1 64.12 3 ASN B CA 1
ATOM 928 C C . ASN B 1 3 ? 11.922 4.102 11.25 1 64.12 3 ASN B C 1
ATOM 930 O O . ASN B 1 3 ? 10.789 3.83 10.852 1 64.12 3 ASN B O 1
ATOM 934 N N . CYS B 1 4 ? 12.117 5.195 11.898 1 75.31 4 CYS B N 1
ATOM 935 C CA . CYS B 1 4 ? 11.297 6.391 11.758 1 75.31 4 CYS B CA 1
ATOM 936 C C . CYS B 1 4 ? 12.125 7.574 11.281 1 75.31 4 CYS B C 1
ATOM 938 O O . CYS B 1 4 ? 13.016 8.039 11.984 1 75.31 4 CYS B O 1
ATOM 940 N N . PRO B 1 5 ? 11.836 7.98 10.062 1 85.44 5 PRO B N 1
ATOM 941 C CA . PRO B 1 5 ? 10.82 7.496 9.117 1 85.44 5 PRO B CA 1
ATOM 942 C C . PRO B 1 5 ? 11.164 6.133 8.523 1 85.44 5 PRO B C 1
ATOM 944 O O . PRO B 1 5 ? 12.289 5.648 8.695 1 85.44 5 PRO B O 1
ATOM 947 N N . ALA B 1 6 ? 10.109 5.574 7.879 1 85.94 6 ALA B N 1
ATOM 948 C CA . ALA B 1 6 ? 10.328 4.289 7.219 1 85.94 6 ALA B CA 1
ATOM 949 C C . ALA B 1 6 ? 11.438 4.387 6.176 1 85.94 6 ALA B C 1
ATOM 951 O O . ALA B 1 6 ? 11.461 5.328 5.375 1 85.94 6 ALA B O 1
ATOM 952 N N . ASP B 1 7 ? 12.359 3.467 6.203 1 88.12 7 ASP B N 1
ATOM 953 C CA . ASP B 1 7 ? 13.367 3.396 5.152 1 88.12 7 ASP B CA 1
ATOM 954 C C . ASP B 1 7 ? 12.891 2.525 3.992 1 88.12 7 ASP B C 1
ATOM 956 O O . ASP B 1 7 ? 11.781 2.002 4.02 1 88.12 7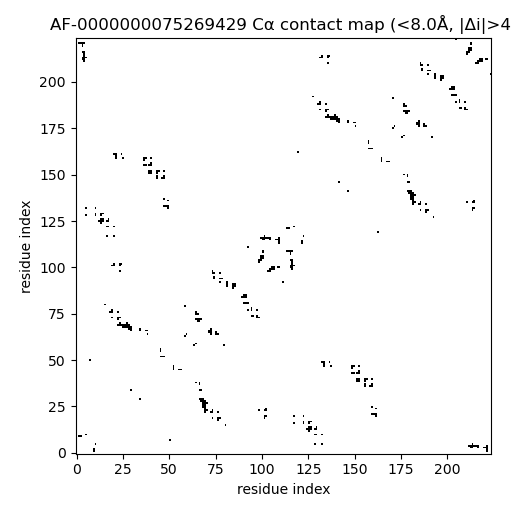 ASP B O 1
ATOM 960 N N . SER B 1 8 ? 13.68 2.4 3.014 1 87.94 8 SER B N 1
ATOM 961 C CA . SER B 1 8 ? 13.305 1.703 1.787 1 87.94 8 SER B CA 1
ATOM 962 C C . SER B 1 8 ? 12.961 0.245 2.064 1 87.94 8 SER B C 1
ATOM 964 O O . SER B 1 8 ? 12.062 -0.316 1.431 1 87.94 8 SER B O 1
ATOM 966 N N . VAL B 1 9 ? 13.609 -0.345 3.002 1 88.62 9 VAL B N 1
ATOM 967 C CA . VAL B 1 9 ? 13.367 -1.745 3.332 1 88.62 9 VAL B CA 1
ATOM 968 C C . VAL B 1 9 ? 12 -1.888 4.004 1 88.62 9 VAL B C 1
ATOM 970 O O . VAL B 1 9 ? 11.203 -2.75 3.625 1 88.62 9 VAL B O 1
ATOM 973 N N . THR B 1 10 ? 11.727 -1.021 4.965 1 90.38 10 THR B N 1
ATOM 974 C CA . THR B 1 10 ? 10.445 -1.028 5.66 1 90.38 10 THR B CA 1
ATOM 975 C C . THR B 1 10 ? 9.305 -0.719 4.699 1 90.38 10 THR B C 1
ATOM 977 O O . THR B 1 10 ? 8.258 -1.369 4.738 1 90.38 10 THR B O 1
ATOM 980 N N . LEU B 1 11 ? 9.57 0.261 3.879 1 92.25 11 LEU B N 1
ATOM 981 C CA . LEU B 1 11 ? 8.555 0.62 2.893 1 92.25 11 LEU B CA 1
ATOM 982 C C . LEU B 1 11 ? 8.297 -0.538 1.935 1 92.25 11 LEU B C 1
ATOM 984 O O . LEU B 1 11 ? 7.145 -0.836 1.614 1 92.25 11 LEU B O 1
ATOM 988 N N . GLY B 1 12 ? 9.328 -1.134 1.476 1 92.12 12 GLY B N 1
ATOM 989 C CA . GLY B 1 12 ? 9.18 -2.281 0.593 1 92.12 12 GLY B CA 1
ATOM 990 C C . GLY B 1 12 ? 8.375 -3.408 1.208 1 92.12 12 GLY B C 1
ATOM 991 O O . GLY B 1 12 ? 7.477 -3.959 0.567 1 92.12 12 GLY B O 1
ATOM 992 N N . LYS B 1 13 ? 8.672 -3.727 2.4 1 92.56 13 LYS B N 1
ATOM 993 C CA . LYS B 1 13 ? 7.945 -4.781 3.104 1 92.56 13 LYS B CA 1
ATOM 994 C C . LYS B 1 13 ? 6.465 -4.438 3.238 1 92.56 13 LYS B C 1
ATOM 996 O O . LYS B 1 13 ? 5.602 -5.297 3.051 1 92.56 13 LYS B O 1
ATOM 1001 N N . ALA B 1 14 ? 6.246 -3.227 3.602 1 93.31 14 ALA B N 1
ATOM 1002 C CA . ALA B 1 14 ? 4.863 -2.77 3.713 1 93.31 14 ALA B CA 1
ATOM 1003 C C . ALA B 1 14 ? 4.137 -2.885 2.377 1 93.31 14 ALA B C 1
ATOM 1005 O O . ALA B 1 14 ? 3.008 -3.375 2.316 1 93.31 14 ALA B O 1
ATOM 1006 N N . ALA B 1 15 ? 4.777 -2.455 1.305 1 94.5 15 ALA B N 1
ATOM 1007 C CA . ALA B 1 15 ? 4.184 -2.48 -0.031 1 94.5 15 ALA B CA 1
ATOM 1008 C C . ALA B 1 15 ? 3.873 -3.91 -0.464 1 94.5 15 ALA B C 1
ATOM 1010 O O . ALA B 1 15 ? 2.764 -4.199 -0.916 1 94.5 15 ALA B O 1
ATOM 1011 N N . TRP B 1 16 ? 4.758 -4.801 -0.256 1 95.06 16 TRP B N 1
ATOM 1012 C CA . TRP B 1 16 ? 4.559 -6.18 -0.691 1 95.06 16 TRP B CA 1
ATOM 1013 C C . TRP B 1 16 ? 3.49 -6.863 0.153 1 95.06 16 TRP B C 1
ATOM 1015 O O . TRP B 1 16 ? 2.684 -7.641 -0.366 1 95.06 16 TRP B O 1
ATOM 1025 N N . THR B 1 17 ? 3.529 -6.598 1.447 1 93.88 17 THR B N 1
ATOM 1026 C CA . THR B 1 17 ? 2.486 -7.145 2.309 1 93.88 17 THR B CA 1
ATOM 1027 C C . THR B 1 17 ? 1.104 -6.711 1.827 1 93.88 17 THR B C 1
ATOM 1029 O O . THR B 1 17 ? 0.195 -7.531 1.707 1 93.88 17 THR B O 1
ATOM 1032 N N . LEU B 1 18 ? 0.989 -5.48 1.561 1 94.44 18 LEU B N 1
ATOM 1033 C CA . LEU B 1 18 ? -0.29 -4.953 1.098 1 94.44 18 LEU B CA 1
ATOM 1034 C C . LEU B 1 18 ? -0.678 -5.566 -0.244 1 94.44 18 LEU B C 1
ATOM 1036 O O . LEU B 1 18 ? -1.802 -6.043 -0.411 1 94.44 18 LEU B O 1
ATOM 1040 N N . LEU B 1 19 ? 0.219 -5.539 -1.175 1 96.12 19 LEU B N 1
ATOM 1041 C CA . LEU B 1 19 ? -0.076 -5.988 -2.531 1 96.12 19 LEU B CA 1
ATOM 1042 C C . LEU B 1 19 ? -0.433 -7.473 -2.547 1 96.12 19 LEU B C 1
ATOM 1044 O O . LEU B 1 19 ? -1.437 -7.867 -3.145 1 96.12 19 LEU B O 1
ATOM 1048 N N . HIS B 1 20 ? 0.338 -8.289 -1.866 1 96.38 20 HIS B N 1
ATOM 1049 C CA . HIS B 1 20 ? 0.081 -9.727 -1.873 1 96.38 20 HIS B CA 1
ATOM 1050 C C . HIS B 1 20 ? -1.224 -10.055 -1.156 1 96.38 20 HIS B C 1
ATOM 1052 O O . HIS B 1 20 ? -1.974 -10.93 -1.595 1 96.38 20 HIS B O 1
ATOM 1058 N N . THR B 1 21 ? -1.47 -9.438 -0.032 1 94.94 21 THR B N 1
ATOM 1059 C CA . THR B 1 21 ? -2.717 -9.68 0.681 1 94.94 21 THR B CA 1
ATOM 1060 C C . THR B 1 21 ? -3.916 -9.273 -0.17 1 94.94 21 THR B C 1
ATOM 1062 O O . THR B 1 21 ? -4.887 -10.023 -0.283 1 94.94 21 THR B O 1
ATOM 1065 N N . THR B 1 22 ? -3.842 -8.102 -0.792 1 96 22 THR B N 1
ATOM 1066 C CA . THR B 1 22 ? -4.906 -7.629 -1.669 1 96 22 THR B CA 1
ATOM 1067 C C . THR B 1 22 ? -5.164 -8.625 -2.797 1 96 22 THR B C 1
ATOM 1069 O O . THR B 1 22 ? -6.312 -8.969 -3.084 1 96 22 THR B O 1
ATOM 1072 N N . ALA B 1 23 ? -4.09 -9.062 -3.381 1 97.19 23 ALA B N 1
ATOM 1073 C CA . ALA B 1 23 ? -4.223 -10.031 -4.469 1 97.19 23 ALA B CA 1
ATOM 1074 C C . ALA B 1 23 ? -4.852 -11.328 -3.977 1 97.19 23 ALA B C 1
ATOM 1076 O O . ALA B 1 23 ? -5.691 -11.922 -4.66 1 97.19 23 ALA B O 1
ATOM 1077 N N . ALA B 1 24 ? -4.48 -11.742 -2.801 1 95.5 24 ALA B N 1
ATOM 1078 C CA . ALA B 1 24 ? -4.965 -13.008 -2.244 1 95.5 24 ALA B CA 1
ATOM 1079 C C . ALA B 1 24 ? -6.465 -12.938 -1.964 1 95.5 24 ALA B C 1
ATOM 1081 O O . ALA B 1 24 ? -7.164 -13.953 -2.053 1 95.5 24 ALA B O 1
ATOM 1082 N N . TYR B 1 25 ? -6.961 -11.82 -1.692 1 94.44 25 TYR B N 1
ATOM 1083 C CA . TYR B 1 25 ? -8.367 -11.68 -1.323 1 94.44 25 TYR B CA 1
ATOM 1084 C C . TYR B 1 25 ? -9.195 -11.18 -2.502 1 94.44 25 TYR B C 1
ATOM 1086 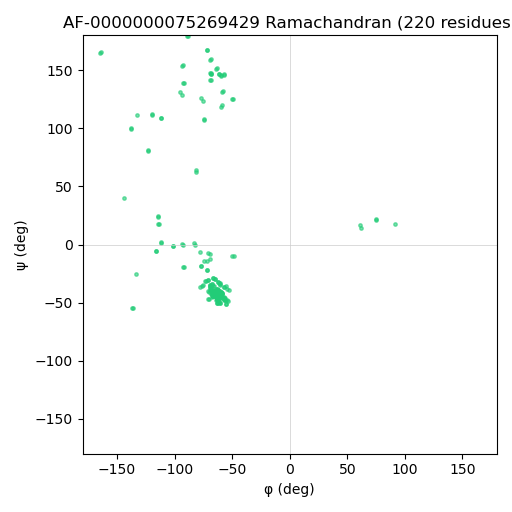O O . TYR B 1 25 ? -10.391 -10.914 -2.361 1 94.44 25 TYR B O 1
ATOM 1094 N N . TYR B 1 26 ? -8.477 -10.945 -3.627 1 96.38 26 TYR B N 1
ATOM 1095 C CA . TYR B 1 26 ? -9.148 -10.594 -4.871 1 96.38 26 TYR B CA 1
ATOM 1096 C C . TYR B 1 26 ? -10.156 -11.672 -5.27 1 96.38 26 TYR B C 1
ATOM 1098 O O . TYR B 1 26 ? -9.953 -12.852 -4.984 1 96.38 26 TYR B O 1
ATOM 1106 N N . PRO B 1 27 ? -11.297 -11.234 -5.906 1 96.44 27 PRO B N 1
ATOM 1107 C CA . PRO B 1 27 ? -12.312 -12.227 -6.262 1 96.44 27 PRO B CA 1
ATOM 1108 C C . PRO B 1 27 ? -11.789 -13.281 -7.23 1 96.44 27 PRO B C 1
ATOM 1110 O O . PRO B 1 27 ? -10.977 -12.977 -8.102 1 96.44 27 PRO B O 1
ATOM 1113 N N . ASP B 1 28 ? -12.297 -14.531 -7.109 1 97.06 28 ASP B N 1
ATOM 1114 C CA . ASP B 1 28 ? -11.977 -15.594 -8.055 1 97.06 28 ASP B CA 1
ATOM 1115 C C . ASP B 1 28 ? -12.539 -15.289 -9.445 1 97.06 28 ASP B C 1
ATOM 1117 O O . ASP B 1 28 ? -11.945 -15.664 -10.453 1 97.06 28 ASP B O 1
ATOM 1121 N N . ARG B 1 29 ? -13.758 -14.742 -9.422 1 98.25 29 ARG B N 1
ATOM 1122 C CA . ARG B 1 29 ? -14.43 -14.297 -10.633 1 98.25 29 ARG B CA 1
ATOM 1123 C C . ARG B 1 29 ? -14.812 -12.82 -10.539 1 98.25 29 ARG B C 1
ATOM 1125 O O . ARG B 1 29 ? -15.969 -12.484 -10.297 1 98.25 29 ARG B O 1
ATOM 1132 N N . PRO B 1 30 ? -13.773 -11.984 -10.812 1 98.25 30 PRO B N 1
ATOM 1133 C CA . PRO B 1 30 ? -14.039 -10.555 -10.664 1 98.25 30 PRO B CA 1
ATOM 1134 C C . PRO B 1 30 ? -15.008 -10.023 -11.719 1 98.25 30 PRO B C 1
ATOM 1136 O O . PRO B 1 30 ? -14.969 -10.445 -12.875 1 98.25 30 PRO B O 1
ATOM 1139 N N . ALA B 1 31 ? -15.859 -9.133 -11.281 1 98.19 31 ALA B N 1
ATOM 1140 C CA . ALA B 1 31 ? -16.672 -8.367 -12.227 1 98.19 31 ALA B CA 1
ATOM 1141 C C . ALA B 1 31 ? -15.812 -7.387 -13.023 1 98.19 31 ALA B C 1
ATOM 1143 O O . ALA B 1 31 ? -14.703 -7.047 -12.609 1 98.19 31 ALA B O 1
ATOM 1144 N N . PRO B 1 32 ? -16.281 -6.949 -14.172 1 98.31 32 PRO B N 1
ATOM 1145 C CA . PRO B 1 32 ? -15.516 -5.996 -14.977 1 98.31 32 PRO B CA 1
ATOM 1146 C C . PRO B 1 32 ? -15.102 -4.758 -14.188 1 98.31 32 PRO B C 1
ATOM 1148 O O . PRO B 1 32 ? -13.969 -4.281 -14.328 1 98.31 32 PRO B O 1
ATOM 1151 N N . SER B 1 33 ? -15.953 -4.246 -13.336 1 97.94 33 SER B N 1
ATOM 1152 C CA . SER B 1 33 ? -15.633 -3.062 -12.547 1 97.94 33 SER B CA 1
ATOM 1153 C C . SER B 1 33 ? -14.508 -3.346 -11.555 1 97.94 33 SER B C 1
ATOM 1155 O O . SER B 1 33 ? -13.695 -2.469 -11.266 1 97.94 33 SER B O 1
ATOM 1157 N N . GLN B 1 34 ? -14.523 -4.539 -11.039 1 97.69 34 GLN B N 1
ATOM 1158 C CA . GLN B 1 34 ? -13.453 -4.93 -10.125 1 97.69 34 GLN B CA 1
ATOM 1159 C C . GLN B 1 34 ? -12.125 -5.062 -10.859 1 97.69 34 GLN B C 1
ATOM 1161 O O . GLN B 1 34 ? -11.07 -4.707 -10.328 1 97.69 34 GLN B O 1
ATOM 1166 N N . MET B 1 35 ? -12.188 -5.539 -12.039 1 98.5 35 MET B N 1
ATOM 1167 C CA . MET B 1 35 ? -10.992 -5.625 -12.867 1 98.5 35 MET B CA 1
ATOM 1168 C C . MET B 1 35 ? -10.438 -4.234 -13.18 1 98.5 35 MET B C 1
ATOM 1170 O O . MET B 1 35 ? -9.234 -4.004 -13.07 1 98.5 35 MET B O 1
ATOM 1174 N N . ASP B 1 36 ? -11.328 -3.348 -13.516 1 98.38 36 ASP B N 1
ATOM 1175 C CA . ASP B 1 36 ? -10.922 -1.974 -13.805 1 98.38 36 ASP B CA 1
ATOM 1176 C C . ASP B 1 36 ? -10.312 -1.316 -12.562 1 98.38 36 ASP B C 1
ATOM 1178 O O . ASP B 1 36 ? -9.297 -0.617 -12.664 1 98.38 36 ASP B O 1
ATOM 1182 N N . SER B 1 37 ? -10.945 -1.548 -11.469 1 97.81 37 SER B N 1
ATOM 1183 C CA . SER B 1 37 ? -10.453 -0.969 -10.219 1 97.81 37 SER B CA 1
ATOM 1184 C C . SER B 1 37 ? -9.062 -1.499 -9.875 1 97.81 37 SER B C 1
ATOM 1186 O O . SER B 1 37 ? -8.195 -0.74 -9.445 1 97.81 37 SER B O 1
ATOM 1188 N N . MET B 1 38 ? -8.828 -2.736 -10.07 1 98.25 38 MET B N 1
ATOM 1189 C CA . MET B 1 38 ? -7.531 -3.336 -9.766 1 98.25 38 MET B CA 1
ATOM 1190 C C . MET B 1 38 ? -6.457 -2.814 -10.719 1 98.25 38 MET B C 1
ATOM 1192 O O . MET B 1 38 ? -5.336 -2.529 -10.297 1 98.25 38 MET B O 1
ATOM 1196 N N . ARG B 1 39 ? -6.785 -2.645 -11.969 1 98 39 ARG B N 1
ATOM 1197 C CA . ARG B 1 39 ? -5.84 -2.057 -12.914 1 98 39 ARG B CA 1
ATOM 1198 C C . ARG B 1 39 ? -5.484 -0.628 -12.516 1 98 39 ARG B C 1
ATOM 1200 O O . ARG B 1 39 ? -4.312 -0.24 -12.555 1 98 39 ARG B O 1
ATOM 1207 N N . ALA B 1 40 ? -6.5 0.105 -12.203 1 97.62 40 ALA B N 1
ATOM 1208 C CA . ALA B 1 40 ? -6.281 1.479 -11.758 1 97.62 40 ALA B CA 1
ATOM 1209 C C . ALA B 1 40 ? -5.422 1.519 -10.5 1 97.62 40 ALA B C 1
ATOM 1211 O O . ALA B 1 40 ? -4.539 2.369 -10.367 1 97.62 40 ALA B O 1
ATOM 1212 N N . PHE B 1 41 ? -5.676 0.6 -9.594 1 97.5 41 PHE B N 1
ATOM 1213 C CA . PHE B 1 41 ? -4.926 0.518 -8.344 1 97.5 41 PHE B CA 1
ATOM 1214 C C . PHE B 1 41 ? -3.445 0.29 -8.617 1 97.5 41 PHE B C 1
ATOM 1216 O O . PHE B 1 41 ? -2.598 1.059 -8.156 1 97.5 41 PHE B O 1
ATOM 1223 N N . MET B 1 42 ? -3.141 -0.651 -9.398 1 96.88 42 MET B N 1
ATOM 1224 C CA . MET B 1 42 ? -1.746 -0.999 -9.656 1 96.88 42 MET B CA 1
ATOM 1225 C C . MET B 1 42 ? -1.041 0.108 -10.43 1 96.88 42 MET B C 1
ATOM 1227 O O . MET B 1 42 ? 0.1 0.458 -10.125 1 96.88 42 MET B O 1
ATOM 1231 N N . THR B 1 43 ? -1.712 0.66 -11.422 1 95.5 43 THR B N 1
ATOM 1232 C CA . THR B 1 43 ? -1.129 1.738 -12.211 1 95.5 43 THR B CA 1
ATOM 1233 C C . THR B 1 43 ? -0.839 2.955 -11.336 1 95.5 43 THR B C 1
ATOM 1235 O O . THR B 1 43 ? 0.264 3.502 -11.367 1 95.5 43 THR B O 1
ATOM 1238 N N . SER B 1 44 ? -1.831 3.34 -10.594 1 96.25 44 SER B N 1
ATOM 1239 C CA . SER B 1 44 ? -1.652 4.516 -9.75 1 96.25 44 SER B CA 1
ATOM 1240 C C . SER B 1 44 ? -0.709 4.223 -8.586 1 96.25 44 SER B C 1
ATOM 1242 O O . SER B 1 44 ? -0.002 5.113 -8.109 1 96.25 44 SER B O 1
ATOM 1244 N N . PHE B 1 45 ? -0.662 2.979 -8.078 1 96.25 45 PHE B N 1
ATOM 1245 C CA . PHE B 1 45 ? 0.315 2.566 -7.078 1 96.25 45 PHE B CA 1
ATOM 1246 C C . PHE B 1 45 ? 1.735 2.818 -7.57 1 96.25 45 PHE B C 1
ATOM 1248 O O . PHE B 1 45 ? 2.535 3.453 -6.879 1 96.25 45 PHE B O 1
ATOM 1255 N N . ILE B 1 46 ? 1.998 2.43 -8.719 1 94.06 46 ILE B N 1
ATOM 1256 C CA . ILE B 1 46 ? 3.33 2.576 -9.305 1 94.06 46 ILE B CA 1
ATOM 1257 C C . ILE B 1 46 ? 3.652 4.055 -9.492 1 94.06 46 ILE B C 1
ATOM 1259 O O . ILE B 1 46 ? 4.762 4.5 -9.18 1 94.06 46 ILE B O 1
ATOM 1263 N N . ASP B 1 47 ? 2.732 4.801 -9.891 1 93.94 47 ASP B N 1
ATOM 1264 C CA . ASP B 1 47 ? 2.926 6.227 -10.141 1 93.94 47 ASP B CA 1
ATOM 1265 C C . ASP B 1 47 ? 3.262 6.969 -8.852 1 93.94 47 ASP B C 1
ATOM 1267 O O . ASP B 1 47 ? 3.945 7.996 -8.875 1 93.94 47 ASP B O 1
ATOM 1271 N N . ASN B 1 48 ? 2.766 6.469 -7.742 1 94.81 48 ASN B N 1
ATOM 1272 C CA . ASN B 1 48 ? 2.838 7.238 -6.508 1 94.81 48 ASN B CA 1
ATOM 1273 C C . ASN B 1 48 ? 3.791 6.598 -5.5 1 94.81 48 ASN B C 1
ATOM 1275 O O . ASN B 1 48 ? 4.016 7.141 -4.418 1 94.81 48 ASN B O 1
ATOM 1279 N N . TYR B 1 49 ? 4.422 5.527 -5.887 1 90.94 49 TYR B N 1
ATOM 1280 C CA . TYR B 1 49 ? 5.359 4.848 -5 1 90.94 49 TYR B CA 1
ATOM 1281 C C . TYR B 1 49 ? 6.684 5.598 -4.926 1 90.94 49 TYR B C 1
ATOM 1283 O O . TYR B 1 49 ? 7.277 5.922 -5.957 1 90.94 49 TYR B O 1
ATOM 1291 N N . PRO B 1 50 ? 7.289 6.016 -3.799 1 85.94 50 PRO B N 1
ATOM 1292 C CA . PRO B 1 50 ? 8.43 6.93 -3.68 1 85.94 50 PRO B CA 1
ATOM 1293 C C . PRO B 1 50 ? 9.766 6.254 -3.99 1 85.94 50 PRO B C 1
ATOM 1295 O O . PRO B 1 50 ? 10.789 6.93 -4.102 1 85.94 50 PRO B O 1
ATOM 1298 N N . CYS B 1 51 ? 10.203 5.113 -4.23 1 75.81 51 CYS B N 1
ATOM 1299 C CA . CYS B 1 51 ? 11.555 4.582 -4.375 1 75.81 51 CYS B CA 1
ATOM 1300 C C . CYS B 1 51 ? 11.656 3.689 -5.609 1 75.81 51 CYS B C 1
ATOM 1302 O O . CYS B 1 51 ? 12.672 3.699 -6.305 1 75.81 51 CYS B O 1
ATOM 1304 N N . PHE B 1 52 ? 10.859 3.168 -6.066 1 68.69 52 PHE B N 1
ATOM 1305 C CA . PHE B 1 52 ? 11.078 2.145 -7.078 1 68.69 52 PHE B CA 1
ATOM 1306 C C . PHE B 1 52 ? 9.984 2.195 -8.141 1 68.69 52 PHE B C 1
ATOM 1308 O O . PHE B 1 52 ? 9.648 1.173 -8.742 1 68.69 52 PHE B O 1
ATOM 1315 N N . SER B 1 53 ? 9.641 3.301 -8.461 1 72.5 53 SER B N 1
ATOM 1316 C CA . SER B 1 53 ? 8.547 3.422 -9.414 1 72.5 53 SER B CA 1
ATOM 1317 C C . SER B 1 53 ? 9.023 3.143 -10.836 1 72.5 53 SER B C 1
ATOM 1319 O O . SER B 1 53 ? 8.344 2.467 -11.609 1 72.5 53 SER B O 1
ATOM 1321 N N . LYS B 1 54 ? 10.164 3.537 -11.125 1 80.69 54 LYS B N 1
ATOM 1322 C CA . LYS B 1 54 ? 10.656 3.383 -12.492 1 80.69 54 LYS B CA 1
ATOM 1323 C C . LYS B 1 54 ? 10.836 1.91 -12.844 1 80.69 54 LYS B C 1
ATOM 1325 O O . LYS B 1 54 ? 10.422 1.471 -13.922 1 80.69 54 LYS B O 1
ATOM 1330 N N . GLU B 1 55 ? 11.383 1.226 -11.984 1 82.94 55 GLU B N 1
ATOM 1331 C CA . GLU B 1 55 ? 11.617 -0.194 -12.227 1 82.94 55 GLU B CA 1
ATOM 1332 C C . GLU B 1 55 ? 10.297 -0.955 -12.352 1 82.94 55 GLU B C 1
ATOM 1334 O O . GLU B 1 55 ? 10.141 -1.802 -13.234 1 82.94 55 GLU B O 1
ATOM 1339 N N . PHE B 1 56 ? 9.383 -0.646 -11.539 1 87.12 56 PHE B N 1
ATOM 1340 C CA . PHE B 1 56 ? 8.102 -1.337 -11.562 1 87.12 56 PHE B CA 1
ATOM 1341 C C . PHE B 1 56 ? 7.324 -0.989 -12.828 1 87.12 56 PHE B C 1
ATOM 1343 O O . PHE B 1 56 ? 6.621 -1.835 -13.383 1 87.12 56 PHE B O 1
ATOM 1350 N N . LYS B 1 57 ? 7.488 0.221 -13.227 1 90 57 LYS B N 1
ATOM 1351 C CA . LYS B 1 57 ? 6.855 0.61 -14.484 1 90 57 LYS B CA 1
ATOM 1352 C C . LYS B 1 57 ? 7.371 -0.239 -15.641 1 90 57 LYS B C 1
ATOM 1354 O O . LYS B 1 57 ? 6.59 -0.697 -16.469 1 90 57 LYS B O 1
ATOM 1359 N N . GLN B 1 58 ? 8.648 -0.421 -15.672 1 90.81 58 GLN B N 1
ATOM 1360 C CA . GLN B 1 58 ? 9.242 -1.248 -16.719 1 90.81 58 GLN B CA 1
ATOM 1361 C C . GLN B 1 58 ? 8.742 -2.688 -16.625 1 90.81 58 GLN B C 1
ATOM 1363 O O . GLN B 1 58 ? 8.461 -3.311 -17.656 1 90.81 58 GLN B O 1
ATOM 1368 N N . TYR B 1 59 ? 8.594 -3.191 -15.391 1 90.56 59 TYR B N 1
ATOM 1369 C CA . TYR B 1 59 ? 8.086 -4.547 -15.195 1 90.56 59 TYR B CA 1
ATOM 1370 C C . TYR B 1 59 ? 6.664 -4.68 -15.719 1 90.56 59 TYR B C 1
ATOM 1372 O O . TYR B 1 59 ? 6.32 -5.68 -16.359 1 90.56 59 TYR B O 1
ATOM 1380 N N . MET B 1 60 ? 5.891 -3.684 -15.531 1 90.25 60 MET B N 1
ATOM 1381 C CA . MET B 1 60 ? 4.492 -3.715 -15.945 1 90.25 60 MET B CA 1
ATOM 1382 C C . MET B 1 60 ? 4.371 -3.697 -17.469 1 90.25 60 MET B C 1
ATOM 1384 O O . MET B 1 60 ? 3.455 -4.301 -18.031 1 90.25 60 MET B O 1
ATOM 1388 N N . ILE B 1 61 ? 5.246 -2.977 -18.078 1 91.25 61 ILE B N 1
ATOM 1389 C CA . ILE B 1 61 ? 5.262 -2.926 -19.531 1 91.25 61 ILE B CA 1
ATOM 1390 C C . ILE B 1 61 ? 5.656 -4.289 -20.094 1 91.25 61 ILE B C 1
ATOM 1392 O O . ILE B 1 61 ? 5.039 -4.781 -21.031 1 91.25 61 ILE B O 1
ATOM 1396 N N . GLU B 1 62 ? 6.641 -4.906 -19.547 1 94.38 62 GLU B N 1
ATOM 1397 C CA . GLU B 1 62 ? 7.148 -6.195 -20 1 94.38 62 GLU B CA 1
ATOM 1398 C C . GLU B 1 62 ? 6.117 -7.301 -19.797 1 94.38 62 GLU B C 1
ATOM 1400 O O . GLU B 1 62 ? 5.984 -8.203 -20.625 1 94.38 62 GLU B O 1
ATOM 1405 N N . GLU B 1 63 ? 5.473 -7.215 -18.672 1 96.19 63 GLU B N 1
ATOM 1406 C CA . GLU B 1 63 ? 4.422 -8.172 -18.344 1 96.19 63 GLU B CA 1
ATOM 1407 C C . GLU B 1 63 ? 3.219 -7.473 -17.719 1 96.19 63 GLU B C 1
ATOM 1409 O O . GLU B 1 63 ? 3.172 -7.281 -16.5 1 96.19 63 GLU B O 1
ATOM 1414 N N . PRO B 1 64 ? 2.234 -7.25 -18.547 1 96.75 64 PRO B N 1
ATOM 1415 C CA . PRO B 1 64 ? 1.065 -6.539 -18.031 1 96.75 64 PRO B CA 1
ATOM 1416 C C . PRO B 1 64 ? 0.342 -7.316 -16.922 1 96.75 64 PRO B C 1
ATOM 1418 O O . PRO B 1 64 ? 0.366 -8.547 -16.922 1 96.75 64 PRO B O 1
ATOM 1421 N N . ILE B 1 65 ? -0.285 -6.629 -16.062 1 97.75 65 ILE B N 1
ATOM 1422 C CA . ILE B 1 65 ? -0.993 -7.191 -14.922 1 97.75 65 ILE B CA 1
ATOM 1423 C C . ILE B 1 65 ? -2.082 -8.148 -15.406 1 97.75 65 ILE B C 1
ATOM 1425 O O . ILE B 1 65 ? -2.709 -7.91 -16.438 1 97.75 65 ILE B O 1
ATOM 1429 N N . ARG B 1 66 ? -2.305 -9.164 -14.664 1 98.25 66 ARG B N 1
ATOM 1430 C CA . ARG B 1 66 ? -3.363 -10.133 -14.93 1 98.25 66 ARG B CA 1
ATOM 1431 C C . ARG B 1 66 ? -4.457 -10.055 -13.875 1 98.25 66 ARG B C 1
ATOM 1433 O O . ARG B 1 66 ? -4.293 -10.57 -12.766 1 98.25 66 ARG B O 1
ATOM 1440 N N . VAL B 1 67 ? -5.598 -9.562 -14.227 1 98.62 67 VAL B N 1
ATOM 1441 C CA . VAL B 1 67 ? -6.621 -9.281 -13.227 1 98.62 67 VAL B CA 1
ATOM 1442 C C . VAL B 1 67 ? -7.824 -10.195 -13.445 1 98.62 67 VAL B C 1
ATOM 1444 O O . VAL B 1 67 ? -8.914 -9.922 -12.945 1 98.62 67 VAL B O 1
ATOM 1447 N N . GLY B 1 68 ? -7.602 -11.195 -14.156 1 98.5 68 GLY B N 1
ATOM 1448 C CA . GLY B 1 68 ? -8.727 -12.031 -14.539 1 98.5 68 GLY B CA 1
ATOM 1449 C C . GLY B 1 68 ? -9.211 -12.938 -13.422 1 98.5 68 GLY B C 1
ATOM 1450 O O . GLY B 1 68 ? -10.305 -13.492 -13.492 1 98.5 68 GLY B O 1
ATOM 1451 N N . SER B 1 69 ? -8.422 -13.164 -12.445 1 98.25 69 SER B N 1
ATOM 1452 C CA . SER B 1 69 ? -8.773 -13.945 -11.258 1 98.25 69 SER B CA 1
ATOM 1453 C C . SER B 1 69 ? -7.777 -13.703 -10.125 1 98.25 69 SER B C 1
ATOM 1455 O O . SER B 1 69 ? -6.672 -13.211 -10.359 1 98.25 69 SER B O 1
ATOM 1457 N N . ARG B 1 70 ? -8.203 -14.133 -8.93 1 97.19 70 ARG B N 1
ATOM 1458 C CA . ARG B 1 70 ? -7.301 -14.023 -7.785 1 97.19 70 ARG B CA 1
ATOM 1459 C C . ARG B 1 70 ? -6.031 -14.836 -8.008 1 97.19 70 ARG B C 1
ATOM 1461 O O . ARG B 1 70 ? -4.938 -14.406 -7.633 1 97.19 70 ARG B O 1
ATOM 1468 N N . LYS B 1 71 ? -6.148 -16.016 -8.57 1 97.56 71 LYS B N 1
ATOM 1469 C CA . LYS B 1 71 ? -4.988 -16.875 -8.828 1 97.56 71 LYS B CA 1
ATOM 1470 C C . LYS B 1 71 ? -4.039 -16.219 -9.828 1 97.56 71 LYS B C 1
ATOM 1472 O O . LYS B 1 71 ? -2.836 -16.109 -9.578 1 97.56 71 LYS B O 1
ATOM 1477 N N . LYS B 1 72 ? -4.574 -15.719 -10.93 1 98.19 72 LYS B N 1
ATOM 1478 C CA . LYS B 1 72 ? -3.762 -15.078 -11.969 1 98.19 72 LYS B CA 1
ATOM 1479 C C . LYS B 1 72 ? -3.062 -13.836 -11.422 1 98.19 72 LYS B C 1
ATOM 1481 O O . LYS B 1 72 ? -1.874 -13.625 -11.672 1 98.19 72 LYS B O 1
ATOM 1486 N N . LEU B 1 73 ? -3.789 -13.055 -10.711 1 98.56 73 LEU B N 1
ATOM 1487 C CA . LEU B 1 73 ? -3.248 -11.836 -10.133 1 98.56 73 LEU B CA 1
ATOM 1488 C C . LEU B 1 73 ? -2.139 -12.148 -9.133 1 98.56 73 LEU B C 1
ATOM 1490 O O . LEU B 1 73 ? -1.071 -11.531 -9.172 1 98.56 73 LEU B O 1
ATOM 1494 N N . SER B 1 74 ? -2.381 -13.102 -8.273 1 98 74 SER B N 1
ATOM 1495 C CA . SER B 1 74 ? -1.426 -13.445 -7.223 1 98 74 SER B CA 1
ATOM 1496 C C . SER B 1 74 ? -0.139 -14.016 -7.809 1 98 74 SER B C 1
ATOM 1498 O O . SER B 1 74 ? 0.957 -13.695 -7.344 1 98 74 SER B O 1
ATOM 1500 N N . GLU B 1 75 ? -0.286 -14.828 -8.75 1 97.88 75 GLU B N 1
ATOM 1501 C CA . GLU B 1 75 ? 0.894 -15.398 -9.398 1 97.88 75 GLU B CA 1
ATOM 1502 C C . GLU B 1 75 ? 1.682 -14.32 -10.148 1 97.88 75 GLU B C 1
ATOM 1504 O O . GLU B 1 75 ? 2.914 -14.336 -10.141 1 97.88 75 GLU B O 1
ATOM 1509 N N . TRP B 1 76 ? 0.976 -13.484 -10.844 1 98 76 TRP B N 1
ATOM 1510 C CA . TRP B 1 76 ? 1.629 -12.359 -11.516 1 98 76 TRP B CA 1
ATOM 1511 C C . TRP B 1 76 ? 2.432 -11.531 -10.516 1 98 76 TRP B C 1
ATOM 1513 O O . TRP B 1 76 ? 3.609 -11.242 -10.742 1 98 76 TRP B O 1
ATOM 1523 N N . LEU B 1 77 ? 1.784 -11.164 -9.469 1 97.38 77 LEU B N 1
ATOM 1524 C CA . LEU B 1 77 ? 2.445 -10.359 -8.453 1 97.38 77 LEU B CA 1
ATOM 1525 C C . LEU B 1 77 ? 3.672 -11.07 -7.895 1 97.38 77 LEU B C 1
ATOM 1527 O O . LEU B 1 77 ? 4.699 -10.445 -7.637 1 97.38 77 LEU B O 1
ATOM 1531 N N . CYS B 1 78 ? 3.541 -12.352 -7.66 1 97.12 78 CYS B N 1
ATOM 1532 C CA . CYS B 1 78 ? 4.656 -13.156 -7.18 1 97.12 78 CYS B CA 1
ATOM 1533 C C . CYS B 1 78 ? 5.832 -13.102 -8.148 1 97.12 78 CYS B C 1
ATOM 1535 O O . CYS B 1 78 ? 6.977 -12.922 -7.727 1 97.12 78 CYS B O 1
ATOM 1537 N N . ARG B 1 79 ? 5.543 -13.18 -9.398 1 97.12 79 ARG B N 1
ATOM 1538 C CA . ARG B 1 79 ? 6.605 -13.117 -10.398 1 97.12 79 ARG B CA 1
ATOM 1539 C C . ARG B 1 79 ? 7.258 -11.742 -10.422 1 97.12 79 ARG B C 1
ATOM 1541 O O . ARG B 1 79 ? 8.477 -11.625 -10.547 1 97.12 79 ARG B O 1
ATOM 1548 N N . GLN B 1 80 ? 6.48 -10.719 -10.312 1 95.69 80 GLN B N 1
ATOM 1549 C CA . GLN B 1 80 ? 7.051 -9.375 -10.234 1 95.69 80 GLN B CA 1
ATOM 1550 C C . GLN B 1 80 ? 7.938 -9.227 -9.008 1 95.69 80 GLN B C 1
ATOM 1552 O O . GLN B 1 80 ? 9.016 -8.633 -9.078 1 95.69 80 GLN B O 1
ATOM 1557 N N . HIS B 1 81 ? 7.43 -9.688 -7.844 1 95.25 81 HIS B N 1
ATOM 1558 C CA . HIS B 1 81 ? 8.219 -9.641 -6.617 1 95.25 81 HIS B CA 1
ATOM 1559 C C . HIS B 1 81 ? 9.531 -10.391 -6.777 1 95.25 81 HIS B C 1
ATOM 1561 O O . HIS B 1 81 ? 10.57 -9.961 -6.262 1 95.25 81 HIS B O 1
ATOM 1567 N N . ASN B 1 82 ? 9.531 -11.516 -7.523 1 95.69 82 ASN B N 1
ATOM 1568 C CA . ASN B 1 82 ? 10.734 -12.297 -7.754 1 95.69 82 ASN B CA 1
ATOM 1569 C C . ASN B 1 82 ? 11.742 -11.539 -8.617 1 95.69 82 ASN B C 1
ATOM 1571 O O . ASN B 1 82 ? 12.953 -11.719 -8.461 1 95.69 82 ASN B O 1
ATOM 1575 N N . LYS B 1 83 ? 11.273 -10.75 -9.539 1 94.75 83 LYS B N 1
ATOM 1576 C CA . LYS B 1 83 ? 12.195 -9.906 -10.289 1 94.75 83 LYS B CA 1
ATOM 1577 C C . LYS B 1 83 ? 12.961 -8.969 -9.367 1 94.75 83 LYS B C 1
ATOM 1579 O O . LYS B 1 83 ? 14.172 -8.766 -9.539 1 94.75 83 LYS B O 1
ATOM 1584 N N . VAL B 1 84 ? 12.281 -8.406 -8.398 1 92.56 84 VAL B N 1
ATOM 1585 C CA . VAL B 1 84 ? 12.922 -7.539 -7.418 1 92.56 84 VAL B CA 1
ATOM 1586 C C . VAL B 1 84 ? 13.891 -8.352 -6.566 1 92.56 84 VAL B C 1
ATOM 1588 O O . VAL B 1 84 ? 15.008 -7.902 -6.277 1 92.56 84 VAL B O 1
ATOM 1591 N N . ASN B 1 85 ? 13.43 -9.586 -6.117 1 93.81 85 ASN B N 1
ATOM 1592 C CA . ASN B 1 85 ? 14.305 -10.469 -5.352 1 93.81 85 ASN B CA 1
ATOM 1593 C C . ASN B 1 85 ? 15.609 -10.75 -6.09 1 93.81 85 ASN B C 1
ATOM 1595 O O . ASN B 1 85 ? 16.688 -10.703 -5.492 1 93.81 85 ASN B O 1
ATOM 1599 N N . GLU B 1 86 ? 15.484 -11.07 -7.293 1 94.19 86 GLU B N 1
ATOM 1600 C CA . GLU B 1 86 ? 16.656 -11.367 -8.117 1 94.19 86 GLU B CA 1
ATOM 1601 C C . GLU B 1 86 ? 17.625 -10.195 -8.125 1 94.19 86 GLU B C 1
ATOM 1603 O O . GLU B 1 86 ? 18.828 -10.383 -7.938 1 94.19 86 GLU B O 1
ATOM 1608 N N . LYS B 1 87 ? 17.125 -9.055 -8.289 1 91.19 87 LYS B N 1
ATOM 1609 C CA . LYS B 1 87 ? 17.953 -7.848 -8.305 1 91.19 87 LYS B CA 1
ATOM 1610 C C . LYS B 1 87 ? 18.672 -7.66 -6.969 1 91.19 87 LYS B C 1
ATOM 1612 O O . LYS B 1 87 ? 19.797 -7.172 -6.926 1 91.19 87 LYS B O 1
ATOM 1617 N N . LEU B 1 88 ? 18.078 -8.047 -5.906 1 92.44 88 LEU B N 1
ATOM 1618 C CA . LEU B 1 88 ? 18.609 -7.844 -4.566 1 92.44 88 LEU B CA 1
ATOM 1619 C C . LEU B 1 88 ? 19.438 -9.047 -4.113 1 92.44 88 LEU B C 1
ATOM 1621 O O . LEU B 1 88 ? 19.922 -9.078 -2.984 1 92.44 88 LEU B O 1
ATOM 1625 N N . GLY B 1 89 ? 19.516 -10.047 -5.012 1 94.62 89 GLY B N 1
ATOM 1626 C CA . GLY B 1 89 ? 20.281 -11.234 -4.672 1 94.62 89 GLY B CA 1
ATOM 1627 C C . GLY B 1 89 ? 19.578 -12.141 -3.678 1 94.62 89 GLY B C 1
ATOM 1628 O O . GLY B 1 89 ? 20.219 -12.875 -2.93 1 94.62 89 GLY B O 1
ATOM 1629 N N . LYS B 1 90 ? 18.297 -12.031 -3.578 1 94.31 90 LYS B N 1
ATOM 1630 C CA . LYS B 1 90 ? 17.469 -12.867 -2.707 1 94.31 90 LYS B CA 1
ATOM 1631 C C . LYS B 1 90 ? 16.922 -14.078 -3.459 1 94.31 90 LYS B C 1
ATOM 1633 O O . LYS B 1 90 ? 16.797 -14.039 -4.684 1 94.31 90 LYS B O 1
ATOM 1638 N N . PRO B 1 91 ? 16.641 -15.117 -2.736 1 94.94 91 PRO B N 1
ATOM 1639 C CA . PRO B 1 91 ? 16.094 -16.297 -3.406 1 94.94 91 PRO B CA 1
ATOM 1640 C C . PRO B 1 91 ? 14.688 -16.062 -3.951 1 94.94 91 PRO B C 1
ATOM 1642 O O . PRO B 1 91 ? 13.906 -15.305 -3.355 1 94.94 91 PRO B O 1
ATOM 1645 N N . ALA B 1 92 ? 14.453 -16.719 -5.039 1 95.44 92 ALA B N 1
ATOM 1646 C CA . ALA B 1 92 ? 13.102 -16.656 -5.605 1 95.44 92 ALA B CA 1
ATOM 1647 C C . ALA B 1 92 ? 12.109 -17.391 -4.707 1 95.44 92 ALA B C 1
ATOM 1649 O O . ALA B 1 92 ? 12.453 -18.375 -4.047 1 95.44 92 ALA B O 1
ATOM 1650 N N . PHE B 1 93 ? 10.938 -16.906 -4.699 1 94.94 93 PHE B N 1
ATOM 1651 C CA . PHE B 1 93 ? 9.812 -17.562 -4.043 1 94.94 93 PHE B CA 1
ATOM 1652 C C . PHE B 1 93 ? 9.055 -18.453 -5.023 1 94.94 93 PHE B C 1
ATOM 1654 O O . PHE B 1 93 ? 8.852 -18.078 -6.18 1 94.94 93 PHE B O 1
ATOM 1661 N N . ASP B 1 94 ? 8.641 -19.625 -4.586 1 94.5 94 ASP B N 1
ATOM 1662 C CA . ASP B 1 94 ? 7.828 -20.516 -5.426 1 94.5 94 ASP B CA 1
ATOM 1663 C C . ASP B 1 94 ? 6.395 -20 -5.535 1 94.5 94 ASP B C 1
ATOM 1665 O O . ASP B 1 94 ? 5.598 -20.156 -4.609 1 94.5 94 ASP B O 1
ATOM 1669 N N . CYS B 1 95 ? 6.023 -19.469 -6.688 1 95.94 95 CYS B N 1
ATOM 1670 C CA . CYS B 1 95 ? 4.73 -18.828 -6.875 1 95.94 95 CYS B CA 1
ATOM 1671 C C . CYS B 1 95 ? 3.596 -19.844 -6.828 1 95.94 95 CYS B C 1
ATOM 1673 O O . CYS B 1 95 ? 2.43 -19.469 -6.688 1 95.94 95 CYS B O 1
ATOM 1675 N N . LYS B 1 96 ? 3.875 -21.094 -6.793 1 92.81 96 LYS B N 1
ATOM 1676 C CA . LYS B 1 96 ? 2.852 -22.141 -6.703 1 92.81 96 LYS B CA 1
ATOM 1677 C C . LYS B 1 96 ? 2.225 -22.172 -5.312 1 92.81 96 LYS B C 1
ATOM 1679 O O . LYS B 1 96 ? 1.121 -22.688 -5.137 1 92.81 96 LYS B O 1
ATOM 1684 N N . ILE B 1 97 ? 2.918 -21.656 -4.344 1 90.25 97 ILE B N 1
ATOM 1685 C CA . ILE B 1 97 ? 2.408 -21.719 -2.979 1 90.25 97 ILE B CA 1
ATOM 1686 C C . ILE B 1 97 ? 2.09 -20.312 -2.471 1 90.25 97 ILE B C 1
ATOM 1688 O O . ILE B 1 97 ? 2.092 -20.078 -1.262 1 90.25 97 ILE B O 1
ATOM 1692 N N . VAL B 1 98 ? 1.845 -19.438 -3.361 1 92.75 98 VAL B N 1
ATOM 1693 C CA . VAL B 1 98 ? 1.645 -18.031 -3.006 1 92.75 98 VAL B CA 1
ATOM 1694 C C . VAL B 1 98 ? 0.42 -17.906 -2.104 1 92.75 98 VAL B C 1
ATOM 1696 O O . VAL B 1 98 ? 0.409 -17.094 -1.177 1 92.75 98 VAL B O 1
ATOM 1699 N N . PHE B 1 99 ? -0.595 -18.75 -2.26 1 89.88 99 PHE B N 1
ATOM 1700 C CA . PHE B 1 99 ? -1.791 -18.672 -1.429 1 89.88 99 PHE B CA 1
ATOM 1701 C C . PHE B 1 99 ? -1.503 -19.188 -0.021 1 89.88 99 PHE B C 1
ATOM 1703 O O . PHE B 1 99 ? -2.1 -18.719 0.949 1 89.88 99 PHE B O 1
ATOM 1710 N N . ASP B 1 100 ? -0.638 -20.078 0.036 1 85.81 100 ASP B N 1
ATOM 1711 C CA . ASP B 1 100 ? -0.26 -20.578 1.353 1 85.81 100 ASP B CA 1
ATOM 1712 C C . ASP B 1 100 ? 0.383 -19.484 2.197 1 85.81 100 ASP B C 1
ATOM 1714 O O . ASP B 1 100 ? 0.147 -19.406 3.404 1 85.81 100 ASP B O 1
ATOM 1718 N N . ARG B 1 101 ? 1.134 -18.688 1.619 1 85.94 101 ARG B N 1
ATOM 1719 C CA . ARG B 1 101 ? 1.841 -17.625 2.34 1 85.94 101 ARG B CA 1
ATOM 1720 C C . ARG B 1 101 ? 0.899 -16.484 2.695 1 85.94 101 ARG B C 1
ATOM 1722 O O . ARG B 1 101 ? 0.966 -15.938 3.799 1 85.94 101 ARG B O 1
ATOM 1729 N N . TRP B 1 102 ? -0.006 -16.234 1.82 1 89.44 102 TRP B N 1
ATOM 1730 C CA . TRP B 1 102 ? -0.663 -14.938 1.956 1 89.44 102 TRP B CA 1
ATOM 1731 C C . TRP B 1 102 ? -2.145 -15.102 2.27 1 89.44 102 TRP B C 1
ATOM 1733 O O . TRP B 1 102 ? -2.838 -14.133 2.572 1 89.44 102 TRP B O 1
ATOM 1743 N N . LEU B 1 103 ? -2.648 -16.328 2.264 1 84.12 103 LEU B N 1
ATOM 1744 C CA . LEU B 1 103 ? -4.078 -16.516 2.479 1 84.12 103 LEU B CA 1
ATOM 1745 C C . LEU B 1 103 ? -4.324 -17.688 3.438 1 84.12 103 LEU B C 1
ATOM 1747 O O . LEU B 1 103 ? -4.906 -17.484 4.508 1 84.12 103 LEU B O 1
ATOM 1751 N N . GLN B 1 104 ? -3.824 -18.844 3.195 1 79.62 104 GLN B N 1
ATOM 1752 C CA . GLN B 1 104 ? -4.211 -20.078 3.879 1 79.62 104 GLN B CA 1
ATOM 1753 C C . GLN B 1 104 ? -3.311 -20.344 5.082 1 79.62 104 GLN B C 1
ATOM 1755 O O . GLN B 1 104 ? -3.75 -20.922 6.078 1 79.62 104 GLN B O 1
ATOM 1760 N N . GLY B 1 105 ? -2.072 -19.719 5.184 1 68.56 105 GLY B N 1
ATOM 1761 C CA . GLY B 1 105 ? -1.178 -19.859 6.32 1 68.56 105 GLY B CA 1
ATOM 1762 C C . GLY B 1 105 ? -0.725 -21.297 6.551 1 68.56 105 GLY B C 1
ATOM 1763 O O . GLY B 1 105 ? -0.512 -21.703 7.691 1 68.56 105 GLY B O 1
ATOM 1764 N N . SER B 1 106 ? -0.871 -22.031 5.66 1 56.56 106 SER B N 1
ATOM 1765 C CA . SER B 1 106 ? -0.487 -23.406 5.973 1 56.56 106 SER B CA 1
ATOM 1766 C C . SER B 1 106 ? 1.022 -23.531 6.145 1 56.56 106 SER B C 1
ATOM 1768 O O . SER B 1 106 ? 1.497 -24.375 6.906 1 56.56 106 SER B O 1
ATOM 1770 N N . SER B 1 107 ? 1.753 -22.812 5.297 1 55.62 107 SER B N 1
ATOM 1771 C CA . SER B 1 107 ? 3.184 -23.109 5.273 1 55.62 107 SER B CA 1
ATOM 1772 C C . SER B 1 107 ? 3.957 -22.156 6.176 1 55.62 107 SER B C 1
ATOM 1774 O O . SER B 1 107 ? 3.541 -21.016 6.387 1 55.62 107 SER B O 1
ATOM 1776 N N . LYS B 1 108 ? 4.789 -22.656 6.98 1 53.16 108 LYS B N 1
ATOM 1777 C CA . LYS B 1 108 ? 5.758 -22.016 7.875 1 53.16 108 LYS B CA 1
ATOM 1778 C C . LYS B 1 108 ? 6.602 -20.984 7.129 1 53.16 108 LYS B C 1
ATOM 1780 O O . LYS B 1 108 ? 7.422 -20.297 7.734 1 53.16 108 LYS B O 1
ATOM 1785 N N . GLU B 1 109 ? 6.52 -20.922 5.793 1 54.56 109 GLU B N 1
ATOM 1786 C CA . GLU B 1 109 ? 7.496 -20.047 5.137 1 54.56 109 GLU B CA 1
ATOM 1787 C C . GLU B 1 109 ? 7.047 -18.594 5.176 1 54.56 109 GLU B C 1
ATOM 1789 O O . GLU B 1 109 ? 6.438 -18.094 4.223 1 54.56 109 GLU B O 1
ATOM 1794 N N . CYS B 1 110 ? 6.918 -17.953 6.254 1 60.69 110 CYS B N 1
ATOM 1795 C CA . CYS B 1 110 ? 6.543 -16.562 6.465 1 60.69 110 CYS B CA 1
ATOM 1796 C C . CYS B 1 110 ? 7.672 -15.625 6.059 1 60.69 110 CYS B C 1
ATOM 1798 O O . CYS B 1 110 ? 7.48 -14.414 5.984 1 60.69 110 CYS B O 1
ATOM 1800 N N . ASP B 1 111 ? 8.914 -16.141 5.859 1 53.19 111 ASP B N 1
ATOM 1801 C CA . ASP B 1 111 ? 10.078 -15.258 5.812 1 53.19 111 ASP B CA 1
ATOM 1802 C C . ASP B 1 111 ? 10.25 -14.648 4.422 1 53.19 111 ASP B C 1
ATOM 1804 O O . ASP B 1 111 ? 11.164 -13.844 4.199 1 53.19 111 ASP B O 1
ATOM 1808 N N . GLN B 1 112 ? 9.266 -15.016 3.484 1 49.12 112 GLN B N 1
ATOM 1809 C CA . GLN B 1 112 ? 9.648 -14.438 2.203 1 49.12 112 GLN B CA 1
ATOM 1810 C C . GLN B 1 112 ? 8.703 -13.305 1.812 1 49.12 112 GLN B C 1
ATOM 1812 O O . GLN B 1 112 ? 7.516 -13.344 2.131 1 49.12 112 GLN B O 1
#

Nearest PDB structures (foldseek):
  4e0i-assembly2_C-2  TM=9.840E-01  e=8.912E-10  Saccharomyces cerevisiae S288C
  1oqc-assembly1_A  TM=9.574E-01  e=7.153E-10  Rattus norvegicus
  3tk0-assembly1_A-2  TM=9.368E-01  e=2.532E-09  Homo sapiens
  3u2l-assembly1_A-2  TM=9.386E-01  e=3.522E-09  Homo sapiens
  4ldk-assembly1_A-2  TM=9.384E-01  e=5.174E-09  Homo sapiens

Sequence (224 aa):
MENCPADSVTLGKAAWTLLHTTAAYYPDRPAPSQMDSMRAFMTSFIDNYPCFSKEFKQYMIEEPIRVGSRKKLSEWLCRQHNKVNEKLGKPAFDCKIVFDRWLQGSSKECDQMENCPADSVTLGKAAWTLLHTTAAYYPDRPAPSQMDSMRAFMTSFIDNYPCFSKEFKQYMIEEPIRVGSRKKLSEWLCRQHNKVNEKLGKPAFDCKIVFDRWLQGSSKECDQ

Foldseek 3Di:
DQDVVHDPVNLVVVVLLVQLLCLLPQAQADDPVSLVVVLVCVVVCLVPPPPCSVVVVVVCVVPPADRRGSLRRNLSSLVSVQVVCVVVVHDRDDSVCSCCQRPVVPDPPVPD/DQDVVHDPVRLVVVVLLVQLLCLLPQAQADDPVSLVVVLVVLVVCLVPPPPCSVVVVVVCVVPPADRRGSLRRNLSSLVSVQVVCVVVVHDRDDSVCSCCQRPVVPDPPVPD

InterPro domains:
  IPR017905 ERV/ALR sulfhydryl oxidase domain [PF04777] (14-102)
  IPR017905 ERV/ALR sulfhydryl oxidase domain [PS51324] (4-102)
  IPR036774 ERV/ALR sulfhydryl oxidase domain superfamily [G3DSA:1.20.120.310] (1-111)
  IPR036774 ERV/ALR sulfhydryl oxidase domain superfamily [SSF69000] (3-106)
  IPR039799 Sulfhydryl oxidase ALR/ERV [PTHR12645] (3-111)